Protein AF-Q0UPV8-F1 (afdb_monomer_lite)

Radius of gyration: 22.49 Å; chains: 1; bounding box: 50×29×91 Å

pLDDT: mean 76.9, std 15.33, range [33.81, 94.44]

Structure (mmCIF, N/CA/C/O backbone):
data_AF-Q0UPV8-F1
#
_entry.id   AF-Q0UPV8-F1
#
loop_
_atom_site.group_PDB
_atom_site.id
_atom_site.type_symbol
_atom_site.label_atom_id
_atom_site.label_alt_id
_atom_site.label_comp_id
_atom_site.label_asym_id
_atom_site.label_entity_id
_atom_site.label_seq_id
_atom_site.pdbx_PDB_ins_code
_atom_site.Cartn_x
_atom_site.Cartn_y
_atom_site.Cartn_z
_atom_site.occupancy
_atom_site.B_iso_or_equiv
_atom_site.auth_seq_id
_atom_site.auth_comp_id
_atom_site.auth_asym_id
_atom_site.auth_atom_id
_atom_site.pdbx_PDB_model_num
ATOM 1 N N . MET A 1 1 ? -3.518 5.515 71.440 1.00 53.38 1 MET A N 1
ATOM 2 C CA . MET A 1 1 ? -4.452 5.939 70.369 1.00 53.38 1 MET A CA 1
ATOM 3 C C . MET A 1 1 ? -3.690 6.387 69.106 1.00 53.38 1 MET A C 1
ATOM 5 O O . MET A 1 1 ? -3.986 7.432 68.556 1.00 53.38 1 MET A O 1
ATOM 9 N N . LEU A 1 2 ? -2.685 5.619 68.651 1.00 53.72 2 LEU A N 1
ATOM 10 C CA . LEU A 1 2 ? -1.803 5.977 67.514 1.00 53.72 2 LEU A CA 1
ATOM 11 C C . LEU A 1 2 ? -1.602 4.827 66.503 1.00 53.72 2 LEU A C 1
ATOM 13 O O . LEU A 1 2 ? -1.098 5.044 65.410 1.00 53.72 2 LEU A O 1
ATOM 17 N N . LEU A 1 3 ? -2.059 3.610 66.825 1.00 50.91 3 LEU A N 1
ATOM 18 C CA . LEU A 1 3 ? -1.943 2.430 65.955 1.00 50.91 3 LEU A CA 1
ATOM 19 C C . LEU A 1 3 ? -3.076 2.307 64.918 1.00 50.91 3 LEU A C 1
ATOM 21 O O . LEU A 1 3 ? -2.971 1.506 63.998 1.00 50.91 3 LEU A O 1
ATOM 25 N N . HIS A 1 4 ? -4.140 3.110 65.024 1.00 55.03 4 HIS A N 1
ATOM 26 C CA . HIS A 1 4 ? -5.267 3.069 64.079 1.00 55.03 4 HIS A CA 1
ATOM 27 C C . HIS A 1 4 ? -4.997 3.826 62.766 1.00 55.03 4 HIS A C 1
ATOM 29 O O . HIS A 1 4 ? -5.583 3.497 61.739 1.00 55.03 4 HIS A O 1
ATOM 35 N N . ASN A 1 5 ? -4.073 4.793 62.761 1.00 56.75 5 ASN A N 1
ATOM 36 C CA . ASN A 1 5 ? -3.844 5.655 61.595 1.00 56.75 5 ASN A CA 1
ATOM 37 C C . ASN A 1 5 ? -2.958 5.011 60.519 1.00 56.75 5 ASN A C 1
ATOM 39 O O . ASN A 1 5 ? -3.080 5.345 59.343 1.00 56.75 5 ASN A O 1
ATOM 43 N N . HIS A 1 6 ? -2.102 4.053 60.886 1.00 54.84 6 HIS A N 1
ATOM 44 C CA . HIS A 1 6 ? -1.252 3.373 59.907 1.00 54.84 6 HIS A CA 1
ATOM 45 C C . HIS A 1 6 ? -2.039 2.372 59.054 1.00 54.84 6 HIS A C 1
ATOM 47 O O . HIS A 1 6 ? -1.818 2.310 57.848 1.00 54.84 6 HIS A O 1
ATOM 53 N N . ALA A 1 7 ? -3.007 1.655 59.634 1.00 62.00 7 ALA A N 1
ATOM 54 C CA . ALA A 1 7 ? -3.818 0.678 58.904 1.00 62.00 7 ALA A CA 1
ATOM 55 C C . ALA A 1 7 ? -4.662 1.323 57.786 1.00 62.00 7 ALA A C 1
ATOM 57 O O . ALA A 1 7 ? -4.734 0.786 56.683 1.00 62.00 7 ALA A O 1
ATOM 58 N N . TYR A 1 8 ? -5.225 2.511 58.032 1.00 68.75 8 TYR A N 1
ATOM 59 C CA . TYR A 1 8 ? -6.008 3.249 57.032 1.00 68.75 8 TYR A CA 1
ATOM 60 C C . TYR A 1 8 ? -5.179 3.692 55.819 1.00 68.75 8 TYR A C 1
ATOM 62 O O . TYR A 1 8 ? -5.675 3.673 54.693 1.00 68.75 8 TYR A O 1
ATOM 70 N N . SER A 1 9 ? -3.910 4.047 56.033 1.00 73.44 9 SER A N 1
ATOM 71 C CA . SER A 1 9 ? -3.012 4.466 54.953 1.00 73.44 9 SER A CA 1
ATOM 72 C C . SER A 1 9 ? -2.721 3.319 53.978 1.00 73.44 9 SER A C 1
ATOM 74 O O . SER A 1 9 ? -2.857 3.482 52.766 1.00 73.44 9 SER A O 1
ATOM 76 N N . TYR A 1 10 ? -2.426 2.121 54.499 1.00 74.50 10 TYR A N 1
ATOM 77 C CA . TYR A 1 10 ? -2.155 0.945 53.664 1.00 74.50 10 TYR A CA 1
ATOM 78 C C . TYR A 1 10 ? -3.388 0.472 52.887 1.00 74.50 10 TYR A C 1
ATOM 80 O O . TYR A 1 10 ? -3.267 0.100 51.721 1.00 74.50 10 TYR A O 1
ATOM 88 N N . ILE A 1 11 ? -4.576 0.530 53.495 1.00 81.69 11 ILE A N 1
ATOM 89 C CA . ILE A 1 11 ? -5.831 0.152 52.828 1.00 81.69 11 ILE A CA 1
ATOM 90 C C . ILE A 1 11 ? -6.158 1.127 51.689 1.00 81.69 11 ILE A C 1
ATOM 92 O O . ILE A 1 11 ? -6.525 0.695 50.598 1.00 81.69 11 ILE A O 1
ATOM 96 N N . SER A 1 12 ? -5.970 2.432 51.911 1.00 82.88 12 SER A N 1
ATOM 97 C CA . SER A 1 12 ? -6.183 3.461 50.886 1.00 82.88 12 SER A CA 1
ATOM 98 C C . SER A 1 12 ? -5.252 3.270 49.682 1.00 82.88 12 SER A C 1
ATOM 100 O O . SER A 1 12 ? -5.691 3.312 48.534 1.00 82.88 12 SER A O 1
ATOM 102 N N . LEU A 1 13 ? -3.975 2.976 49.938 1.00 82.06 13 LEU A N 1
ATOM 103 C CA . LEU A 1 13 ? -2.975 2.776 48.889 1.00 82.06 13 LEU A CA 1
ATOM 104 C C . LEU A 1 13 ? -3.194 1.464 48.115 1.00 82.06 13 LEU A C 1
ATOM 106 O O . LEU A 1 13 ? -3.009 1.416 46.903 1.00 82.06 13 LEU A O 1
ATOM 110 N N . ALA A 1 14 ? -3.652 0.407 48.789 1.00 87.56 14 ALA A N 1
ATOM 111 C CA . ALA A 1 14 ? -4.037 -0.836 48.125 1.00 87.56 14 ALA A CA 1
ATOM 112 C C . ALA A 1 14 ? -5.269 -0.644 47.223 1.00 87.56 14 ALA A C 1
ATOM 114 O O . ALA A 1 14 ? -5.290 -1.133 46.094 1.00 87.56 14 ALA A O 1
ATOM 115 N N . LEU A 1 15 ? -6.273 0.111 47.684 1.00 89.31 15 LEU A N 1
ATOM 116 C CA . LEU A 1 15 ? -7.470 0.417 46.899 1.00 89.31 15 LEU A CA 1
ATOM 117 C C . LEU A 1 15 ? -7.151 1.243 45.652 1.00 89.31 15 LEU A C 1
ATOM 119 O O . LEU A 1 15 ? -7.673 0.935 44.583 1.00 89.31 15 LEU A O 1
ATOM 123 N N . THR A 1 16 ? -6.277 2.248 45.745 1.00 88.75 16 THR A N 1
ATOM 124 C CA . THR A 1 16 ? -5.891 3.043 44.568 1.00 88.75 16 THR A CA 1
ATOM 125 C C . THR A 1 16 ? -5.147 2.204 43.536 1.00 88.75 16 THR A C 1
ATOM 127 O O . THR A 1 16 ? -5.455 2.301 42.350 1.00 88.75 16 THR A O 1
ATOM 130 N N . VAL A 1 17 ? -4.241 1.319 43.961 1.00 89.81 17 VAL A N 1
ATOM 131 C CA . VAL A 1 17 ? -3.538 0.398 43.052 1.00 89.81 17 VAL A CA 1
ATOM 132 C C . VAL A 1 17 ? -4.509 -0.577 42.381 1.00 89.81 17 VAL A C 1
ATOM 134 O O . VAL A 1 17 ? -4.419 -0.781 41.172 1.00 89.81 17 VAL A O 1
ATOM 137 N N . ILE A 1 18 ? -5.473 -1.134 43.123 1.00 91.06 18 ILE A N 1
ATOM 138 C CA . ILE A 1 18 ? -6.499 -2.028 42.565 1.00 91.06 18 ILE A CA 1
ATOM 139 C C . ILE A 1 18 ? -7.381 -1.282 41.559 1.00 91.06 18 ILE A C 1
ATOM 141 O O . ILE A 1 18 ? -7.631 -1.799 40.476 1.00 91.06 18 ILE A O 1
ATOM 145 N N . ILE A 1 19 ? -7.815 -0.058 41.872 1.00 88.81 19 ILE A N 1
ATOM 146 C CA . ILE A 1 19 ? -8.623 0.762 40.960 1.00 88.81 19 ILE A CA 1
ATOM 147 C C . ILE A 1 19 ? -7.839 1.074 39.682 1.00 88.81 19 ILE A C 1
ATOM 149 O O . ILE A 1 19 ? -8.374 0.899 38.591 1.00 88.81 19 ILE A O 1
ATOM 153 N N . ILE A 1 20 ? -6.566 1.466 39.789 1.00 82.25 20 ILE A N 1
ATOM 154 C CA . ILE A 1 20 ? -5.703 1.710 38.623 1.00 82.25 20 ILE A CA 1
ATOM 155 C C . ILE A 1 20 ? -5.555 0.432 37.790 1.00 82.25 20 ILE A C 1
ATOM 157 O O . ILE A 1 20 ? -5.704 0.475 36.572 1.00 82.25 20 ILE A O 1
ATOM 161 N N . PHE A 1 21 ? -5.322 -0.717 38.426 1.00 81.44 21 PHE A N 1
ATOM 162 C CA . PHE A 1 21 ? -5.194 -1.999 37.733 1.00 81.44 21 PHE A CA 1
ATOM 163 C C . PHE A 1 21 ? -6.496 -2.418 37.034 1.00 81.44 21 PHE A C 1
ATOM 165 O O . PHE A 1 21 ? -6.458 -2.884 35.899 1.00 81.44 21 PHE A O 1
ATOM 172 N N . LEU A 1 22 ? -7.654 -2.192 37.661 1.00 76.75 22 LEU A N 1
ATOM 173 C CA . LEU A 1 22 ? -8.964 -2.447 37.058 1.00 76.75 22 LEU A CA 1
ATOM 174 C C . LEU A 1 22 ? -9.261 -1.495 35.891 1.00 76.75 22 LEU A C 1
ATOM 176 O O . LEU A 1 22 ? -9.798 -1.940 34.882 1.00 76.75 22 LEU A O 1
ATOM 180 N N . ILE A 1 23 ? -8.867 -0.221 35.981 1.00 73.88 23 ILE A N 1
ATOM 181 C CA . ILE A 1 23 ? -8.970 0.740 34.870 1.00 73.88 23 ILE A CA 1
ATOM 182 C C . ILE A 1 23 ? -8.073 0.307 33.702 1.00 73.88 23 ILE A C 1
ATOM 184 O O . ILE A 1 23 ? -8.509 0.343 32.551 1.00 73.88 23 ILE A O 1
ATOM 188 N N . LEU A 1 24 ? -6.848 -0.151 33.979 1.00 63.44 24 LEU A N 1
ATOM 189 C CA . LEU A 1 24 ? -5.914 -0.661 32.966 1.00 63.44 24 LEU A CA 1
ATOM 190 C C . LEU A 1 24 ? -6.397 -1.974 32.326 1.00 63.44 24 LEU A C 1
ATOM 192 O O . LEU A 1 24 ? -6.255 -2.168 31.122 1.00 63.44 24 LEU A O 1
ATOM 196 N N . LEU A 1 25 ? -7.019 -2.866 33.101 1.00 61.28 25 LEU A N 1
ATOM 197 C CA . LEU A 1 25 ? -7.659 -4.076 32.575 1.00 61.28 25 LEU A CA 1
ATOM 198 C C . LEU A 1 25 ? -8.889 -3.748 31.721 1.00 61.28 25 LEU A C 1
ATOM 200 O O . LEU A 1 25 ? -9.068 -4.345 30.662 1.00 61.28 25 LEU A O 1
ATOM 204 N N . ALA A 1 26 ? -9.708 -2.782 32.143 1.00 58.41 26 ALA A N 1
ATOM 205 C CA . ALA A 1 26 ? -10.882 -2.341 31.395 1.00 58.41 26 ALA A CA 1
ATOM 206 C C . ALA A 1 26 ? -10.517 -1.598 30.100 1.00 58.41 26 ALA A C 1
ATOM 208 O O . ALA A 1 26 ? -11.268 -1.654 29.137 1.00 58.41 26 ALA A O 1
ATOM 209 N N . SER A 1 27 ? -9.354 -0.945 30.038 1.00 53.44 27 SER A N 1
ATOM 210 C CA . SER A 1 27 ? -8.865 -0.275 28.821 1.00 53.44 27 SER A CA 1
ATOM 211 C C . SER A 1 27 ? -8.169 -1.215 27.826 1.00 53.44 27 SER A C 1
ATOM 213 O O . SER A 1 27 ? -7.921 -0.813 26.693 1.00 53.44 27 SER A O 1
ATOM 215 N N . ASN A 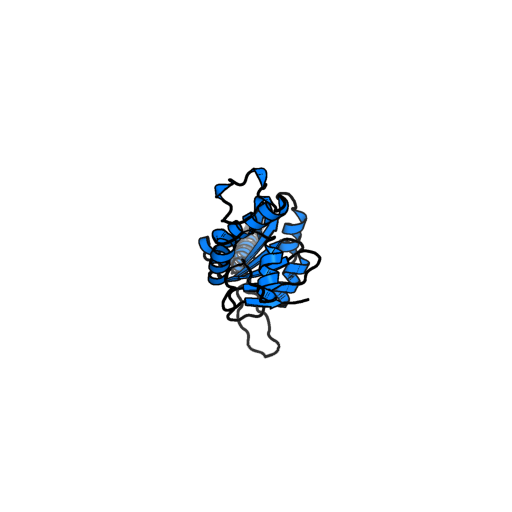1 28 ? -7.934 -2.482 28.193 1.00 45.97 28 ASN A N 1
ATOM 216 C CA . ASN A 1 28 ? -7.493 -3.537 27.271 1.00 45.97 28 ASN A CA 1
ATOM 217 C C . ASN A 1 28 ? -8.644 -4.202 26.496 1.00 45.97 28 ASN A C 1
ATOM 219 O O . ASN A 1 28 ? -8.412 -5.128 25.716 1.00 45.97 28 ASN A O 1
ATOM 223 N N . THR A 1 29 ? -9.890 -3.752 26.665 1.00 44.19 29 THR A N 1
ATOM 224 C CA . THR A 1 29 ? -10.950 -4.128 25.729 1.00 44.19 29 THR A CA 1
ATOM 225 C C . THR A 1 29 ? -10.681 -3.429 24.403 1.00 44.19 29 THR A C 1
ATOM 227 O O . THR A 1 29 ? -10.650 -2.200 24.366 1.00 44.19 29 THR A O 1
ATOM 230 N N . HIS A 1 30 ? -10.480 -4.209 23.337 1.00 42.84 30 HIS A N 1
ATOM 231 C CA . HIS A 1 30 ? -10.421 -3.742 21.952 1.00 42.84 30 HIS A CA 1
ATOM 232 C C . HIS A 1 30 ? -11.324 -2.524 21.744 1.00 42.84 30 HIS A C 1
ATOM 234 O O . HIS A 1 30 ? -12.540 -2.618 21.909 1.00 42.84 30 HIS A O 1
ATOM 240 N N . THR A 1 31 ? -10.725 -1.385 21.406 1.00 38.69 31 THR A N 1
ATOM 241 C CA . THR A 1 31 ? -11.429 -0.148 21.089 1.00 38.69 31 THR A CA 1
ATOM 242 C C . THR A 1 31 ? -12.352 -0.415 19.902 1.00 38.69 31 THR A C 1
ATOM 244 O O . THR A 1 31 ? -11.936 -0.433 18.747 1.00 38.69 31 THR A O 1
ATOM 247 N N . THR A 1 32 ? -13.624 -0.683 20.176 1.00 40.16 32 THR A N 1
ATOM 248 C CA . THR A 1 32 ? -14.684 -0.698 19.173 1.00 40.16 32 THR A CA 1
ATOM 249 C C . THR A 1 32 ? -15.206 0.724 19.063 1.00 40.16 32 THR A C 1
ATOM 251 O O . THR A 1 32 ? -15.936 1.189 19.938 1.00 40.16 32 THR A O 1
ATOM 254 N N . ALA A 1 33 ? -14.800 1.447 18.022 1.00 39.22 33 ALA A N 1
ATOM 255 C CA . ALA A 1 33 ? -15.395 2.739 17.719 1.00 39.22 33 ALA A CA 1
ATOM 256 C C . ALA A 1 33 ? -16.753 2.506 17.046 1.00 39.22 33 ALA A C 1
ATOM 258 O O . ALA A 1 33 ? -16.839 1.951 15.952 1.00 39.22 33 ALA A O 1
ATOM 259 N N . SER A 1 34 ? -17.825 2.929 17.707 1.00 33.81 34 SER A N 1
ATOM 260 C CA . SER A 1 34 ? -19.170 2.929 17.136 1.00 33.81 34 SER A CA 1
ATOM 261 C C . SER A 1 34 ? -19.301 4.113 16.174 1.00 33.81 34 SER A C 1
ATOM 263 O O . SER A 1 34 ? -19.443 5.253 16.614 1.00 33.81 34 SER A O 1
ATOM 265 N N . PHE A 1 35 ? -19.246 3.869 14.864 1.00 40.22 35 PHE A N 1
ATOM 266 C CA . PHE A 1 35 ? -19.537 4.899 13.863 1.00 40.22 35 PHE A CA 1
ATOM 267 C C . PHE A 1 35 ? -21.057 4.988 13.656 1.00 40.22 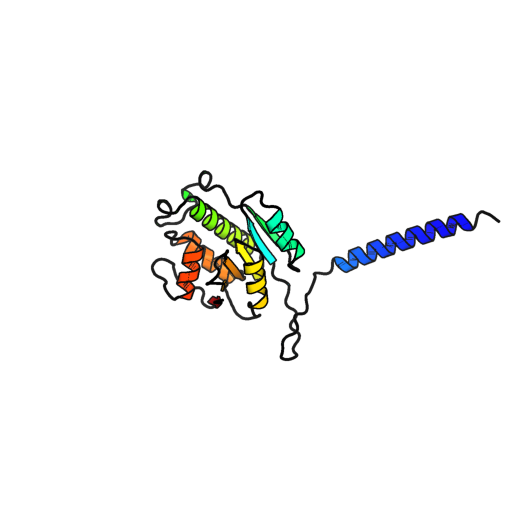35 PHE A C 1
ATOM 269 O O . PHE A 1 35 ? -21.698 4.017 13.256 1.00 40.22 35 PHE A O 1
ATOM 276 N N . PHE A 1 36 ? -21.655 6.146 13.947 1.00 33.91 36 PHE A N 1
ATOM 277 C CA . PHE A 1 36 ? -23.086 6.371 13.731 1.00 33.91 36 PHE A CA 1
ATOM 278 C C . PHE A 1 36 ? -23.361 6.743 12.271 1.00 33.91 36 PHE A C 1
ATOM 280 O O . PHE A 1 36 ? -22.900 7.768 11.771 1.00 33.91 36 PHE A O 1
ATOM 287 N N . HIS A 1 37 ? -24.143 5.905 11.589 1.00 41.16 37 HIS A N 1
ATOM 288 C CA . HIS A 1 37 ? -24.620 6.162 10.235 1.00 41.16 37 HIS A CA 1
ATOM 289 C C . HIS A 1 37 ? -25.824 7.120 10.243 1.00 41.16 37 HIS A C 1
ATOM 291 O O . HIS A 1 37 ? -26.657 7.083 11.151 1.00 41.16 37 HIS A O 1
ATOM 297 N N . ARG A 1 38 ? -25.984 7.917 9.176 1.00 39.97 38 ARG A N 1
ATOM 298 C CA . ARG A 1 38 ? -27.083 8.891 8.980 1.00 39.97 38 ARG A CA 1
ATOM 299 C C . ARG A 1 38 ? -28.485 8.240 8.835 1.00 39.97 38 ARG A C 1
ATOM 301 O O . ARG A 1 38 ? -29.464 8.952 8.654 1.00 39.97 38 ARG A O 1
ATOM 308 N N . HIS A 1 39 ? -28.595 6.911 8.970 1.00 42.66 39 HIS A N 1
ATOM 309 C CA . HIS A 1 39 ? -29.849 6.137 8.908 1.00 42.66 39 HIS A CA 1
ATOM 310 C C . HIS A 1 39 ? -30.121 5.212 10.116 1.00 42.66 39 HIS A C 1
ATOM 312 O O . HIS A 1 39 ? -30.982 4.341 10.041 1.00 42.66 39 HIS A O 1
ATOM 318 N N . GLY A 1 40 ? -29.452 5.404 11.259 1.00 38.06 40 GLY A N 1
ATOM 319 C CA . GLY A 1 40 ? -29.929 4.837 12.533 1.00 38.06 40 GLY A CA 1
ATOM 320 C C . GLY A 1 40 ? -29.726 3.330 12.755 1.00 38.06 40 GLY A C 1
ATOM 321 O O . GLY A 1 40 ? -30.270 2.798 13.718 1.00 38.06 40 GLY A O 1
ATOM 322 N N . GLN A 1 41 ? -28.925 2.637 11.939 1.00 36.81 41 GLN A N 1
ATOM 323 C CA . GLN A 1 41 ? -28.437 1.296 12.282 1.00 36.81 41 GLN A CA 1
ATOM 324 C C . GLN A 1 41 ? -26.971 1.356 12.717 1.00 36.81 41 GLN A C 1
ATOM 326 O O . GLN A 1 41 ? -26.097 1.764 11.953 1.00 36.81 41 GLN A O 1
ATOM 331 N N . ALA A 1 42 ? -26.716 0.973 13.968 1.00 39.62 42 ALA A N 1
ATOM 332 C CA . ALA A 1 42 ? -25.375 0.828 14.515 1.00 39.62 42 ALA A CA 1
ATOM 333 C C . ALA A 1 42 ? -24.763 -0.481 13.994 1.00 39.62 42 ALA A C 1
ATOM 335 O O . ALA A 1 42 ? -25.151 -1.563 14.426 1.00 39.62 42 ALA A O 1
ATOM 336 N N . GLN A 1 43 ? -23.813 -0.389 13.064 1.00 46.06 43 GLN A N 1
ATOM 337 C CA . GLN A 1 43 ? -22.924 -1.503 12.742 1.00 46.06 43 GLN A CA 1
ATOM 338 C C . GLN A 1 43 ? -21.619 -1.319 13.518 1.00 46.06 43 GLN A C 1
ATOM 340 O O . GLN A 1 43 ? -20.976 -0.273 13.438 1.00 46.06 43 GLN A O 1
ATOM 345 N N . THR A 1 44 ? -21.230 -2.327 14.296 1.00 47.41 44 THR A N 1
ATOM 346 C CA . THR A 1 44 ? -19.933 -2.359 14.978 1.00 47.41 44 THR A CA 1
ATOM 347 C C . THR A 1 44 ? -18.841 -2.595 13.941 1.00 47.41 44 THR A C 1
ATOM 349 O O . THR A 1 44 ? -18.618 -3.730 13.519 1.00 47.41 44 THR A O 1
ATOM 352 N N . PHE A 1 45 ? -18.174 -1.530 13.504 1.00 55.91 45 PHE A N 1
ATOM 353 C CA . PHE A 1 45 ? -17.005 -1.635 12.640 1.00 55.91 45 PHE A CA 1
ATOM 354 C C . PHE A 1 45 ? -15.769 -1.829 13.522 1.00 55.91 45 PHE A C 1
ATOM 356 O O . PHE A 1 45 ? -15.450 -0.977 14.352 1.00 55.91 45 PHE A O 1
ATOM 363 N N . GLN A 1 46 ? -15.085 -2.968 13.386 1.00 60.81 46 GLN A N 1
ATOM 364 C CA . GLN A 1 46 ? -13.756 -3.102 13.979 1.00 60.81 46 GLN A CA 1
ATOM 365 C C . GLN A 1 46 ? -12.833 -2.098 13.295 1.00 60.81 46 GLN A C 1
ATOM 367 O O . GLN A 1 46 ? -12.785 -2.033 12.066 1.00 60.81 46 GLN A O 1
ATOM 372 N N . LEU A 1 47 ? -12.128 -1.302 14.098 1.00 61.56 47 LEU A N 1
ATOM 373 C CA . LEU A 1 47 ? -11.221 -0.289 13.580 1.00 61.56 47 LEU A CA 1
ATOM 374 C C . LEU A 1 47 ? -10.171 -0.957 12.678 1.00 61.56 47 LEU A C 1
ATOM 376 O O . LEU A 1 47 ? -9.583 -1.972 13.067 1.00 61.56 47 LEU A O 1
ATOM 380 N N . PRO A 1 48 ? -9.955 -0.428 11.464 1.00 69.50 48 PRO A N 1
ATOM 381 C CA . PRO A 1 48 ? -9.051 -1.044 10.514 1.00 69.50 48 PRO A CA 1
ATOM 382 C C . PRO A 1 48 ? -7.626 -0.961 11.060 1.00 69.50 48 PRO A C 1
ATOM 384 O O . PRO A 1 48 ? -7.234 0.043 11.653 1.00 69.50 48 PRO A O 1
ATOM 387 N N . THR A 1 49 ? -6.829 -2.009 10.851 1.00 80.38 49 THR A N 1
ATOM 388 C CA . THR A 1 49 ? -5.387 -1.905 11.110 1.00 80.38 49 THR A CA 1
ATOM 389 C C . THR A 1 49 ? -4.787 -0.922 10.109 1.00 80.38 49 THR A C 1
ATOM 391 O O . THR A 1 49 ? -5.128 -0.969 8.929 1.00 80.38 49 THR A O 1
ATOM 394 N N . ILE A 1 50 ? -3.905 -0.031 10.553 1.00 79.62 50 ILE A N 1
ATOM 395 C CA . ILE A 1 50 ? -3.231 0.928 9.676 1.00 79.62 50 ILE A CA 1
ATOM 396 C C . ILE A 1 50 ? -1.783 0.507 9.505 1.00 79.62 50 ILE A C 1
ATOM 398 O O . ILE A 1 50 ? -1.069 0.256 10.472 1.00 79.62 50 ILE A O 1
ATOM 402 N N . LEU A 1 51 ? -1.341 0.464 8.260 1.00 80.06 51 LEU A N 1
ATOM 403 C CA . LEU A 1 51 ? 0.016 0.151 7.875 1.00 80.06 51 LEU A CA 1
ATOM 404 C C . LEU A 1 51 ? 0.635 1.366 7.190 1.00 80.06 51 LEU A C 1
ATOM 406 O O . LEU A 1 51 ? 0.288 1.719 6.061 1.00 80.06 51 LEU A O 1
ATOM 410 N N . ALA A 1 52 ? 1.546 2.014 7.901 1.00 81.25 52 ALA A N 1
ATOM 411 C CA . ALA A 1 52 ? 2.247 3.196 7.437 1.00 81.25 52 ALA A CA 1
ATOM 412 C C . ALA A 1 52 ? 3.562 2.789 6.773 1.00 81.25 52 ALA A C 1
ATOM 414 O O . ALA A 1 52 ? 4.448 2.239 7.431 1.00 81.25 52 ALA A O 1
ATOM 415 N N . LEU A 1 53 ? 3.706 3.069 5.480 1.00 82.38 53 LEU A N 1
ATOM 416 C CA . LEU A 1 53 ? 4.960 2.856 4.763 1.00 82.38 53 LEU A CA 1
ATOM 417 C C . LEU A 1 53 ? 5.813 4.105 4.907 1.00 82.38 53 LEU A C 1
ATOM 419 O O . LEU A 1 53 ? 5.465 5.168 4.391 1.00 82.38 53 LEU A O 1
ATOM 423 N N . THR A 1 54 ? 6.917 3.992 5.639 1.00 72.00 54 THR A N 1
ATOM 424 C CA . THR A 1 54 ? 7.724 5.161 6.000 1.00 72.00 54 THR A CA 1
ATOM 425 C C . THR A 1 54 ? 9.176 4.947 5.597 1.00 72.00 54 THR A C 1
ATOM 427 O O . THR A 1 54 ? 9.712 3.854 5.813 1.00 72.00 54 THR A O 1
ATOM 430 N N . PRO A 1 55 ? 9.857 5.950 5.013 1.00 64.50 55 PRO A N 1
ATOM 431 C CA . PRO A 1 55 ? 11.308 5.917 4.978 1.00 64.50 55 PRO A CA 1
ATOM 432 C C . PRO A 1 55 ? 11.777 5.823 6.429 1.00 64.50 55 PRO A C 1
ATOM 434 O O . PRO A 1 55 ? 11.394 6.646 7.265 1.00 64.50 55 PRO A O 1
ATOM 437 N N . THR A 1 56 ? 12.538 4.773 6.744 1.00 53.31 56 THR A N 1
ATOM 438 C CA . THR A 1 56 ? 13.111 4.570 8.078 1.00 53.31 56 THR A CA 1
ATOM 439 C C . THR A 1 56 ? 13.731 5.880 8.541 1.00 53.31 56 THR A C 1
ATOM 441 O O . THR A 1 56 ? 14.606 6.395 7.845 1.00 53.31 56 THR A O 1
ATOM 444 N N . ASN A 1 57 ? 13.260 6.397 9.683 1.00 48.22 57 ASN A N 1
ATOM 445 C CA . ASN A 1 57 ? 13.670 7.648 10.345 1.00 48.22 57 ASN A CA 1
ATOM 446 C C . ASN A 1 57 ? 12.778 8.889 10.150 1.00 48.22 57 ASN A C 1
ATOM 448 O O . ASN A 1 57 ? 13.264 10.002 10.340 1.00 48.22 57 ASN A O 1
ATOM 452 N N . SER A 1 58 ? 11.469 8.753 9.905 1.00 56.53 58 SER A N 1
ATOM 453 C CA . SER A 1 58 ? 10.531 9.873 10.130 1.00 56.53 58 SER A CA 1
ATOM 454 C C . SER A 1 58 ? 9.570 9.613 11.308 1.00 56.53 58 SER A C 1
ATOM 456 O O . SER A 1 58 ? 8.400 9.291 11.091 1.00 56.53 58 SER A O 1
ATOM 458 N N . PRO A 1 59 ? 10.034 9.747 12.575 1.00 60.12 59 PRO A N 1
ATOM 459 C CA . PRO A 1 59 ? 9.200 9.564 13.769 1.00 60.12 59 PRO A CA 1
ATOM 460 C C . PRO A 1 59 ? 7.954 10.451 13.762 1.00 60.12 59 PRO A C 1
ATOM 462 O O . PRO A 1 59 ? 6.908 10.046 14.258 1.00 60.12 59 PRO A O 1
ATOM 465 N N . SER A 1 60 ? 8.054 11.639 13.159 1.00 67.00 60 SER A N 1
ATOM 466 C CA . SER A 1 60 ? 6.983 12.632 13.107 1.00 67.00 60 SER A CA 1
ATOM 467 C C . SER A 1 60 ? 5.739 12.113 12.392 1.00 67.00 60 SER A C 1
ATOM 469 O O . SER A 1 60 ? 4.634 12.343 12.864 1.00 67.00 60 SER A O 1
ATOM 471 N N . TYR A 1 61 ? 5.894 11.375 11.288 1.00 69.25 61 TYR A N 1
ATOM 472 C CA . TYR A 1 61 ? 4.751 10.860 10.532 1.00 69.25 61 TYR A CA 1
ATOM 473 C C . TYR A 1 61 ? 4.009 9.749 11.289 1.00 69.25 61 TYR A C 1
ATOM 475 O O . TYR A 1 61 ? 2.786 9.777 11.393 1.00 69.25 61 TYR A O 1
ATOM 483 N N . ILE A 1 62 ? 4.748 8.814 11.892 1.00 69.50 62 ILE A N 1
ATOM 484 C CA . ILE A 1 62 ? 4.166 7.728 12.695 1.00 69.50 62 ILE A CA 1
ATOM 485 C C . ILE A 1 62 ? 3.513 8.290 13.962 1.00 69.50 62 ILE A C 1
ATOM 487 O O . ILE A 1 62 ? 2.403 7.891 14.304 1.00 69.50 62 ILE A O 1
ATOM 491 N N . ALA A 1 63 ? 4.169 9.239 14.635 1.00 67.25 63 ALA A N 1
ATOM 492 C CA . ALA A 1 63 ? 3.615 9.910 15.807 1.00 67.25 63 ALA A CA 1
ATOM 493 C C . ALA A 1 63 ? 2.324 10.668 15.466 1.00 67.25 63 ALA A C 1
ATOM 495 O O . ALA A 1 63 ? 1.365 10.600 16.229 1.00 67.25 63 ALA A O 1
ATOM 496 N N . LEU A 1 64 ? 2.265 11.331 14.305 1.00 68.50 64 LEU A N 1
ATOM 497 C CA . LEU A 1 64 ? 1.045 11.977 13.819 1.00 68.50 64 LEU A CA 1
ATOM 498 C C . LEU A 1 64 ? -0.068 10.959 13.536 1.00 68.50 64 LEU A C 1
ATOM 500 O O . LEU A 1 64 ? -1.208 11.213 13.907 1.00 68.50 64 LEU A O 1
ATOM 504 N N . LEU A 1 65 ? 0.233 9.806 12.932 1.00 69.88 65 LEU A N 1
ATOM 505 C CA . LEU A 1 65 ? -0.774 8.757 12.720 1.00 69.88 65 LEU A CA 1
ATOM 506 C C . LEU A 1 65 ? -1.310 8.209 14.047 1.00 69.88 65 LEU A C 1
ATOM 508 O O . LEU A 1 65 ? -2.520 8.106 14.216 1.00 69.88 65 LEU A O 1
ATOM 512 N N . LEU A 1 66 ? -0.422 7.901 14.996 1.00 69.94 66 LEU A N 1
ATOM 513 C CA . LEU A 1 66 ? -0.795 7.396 16.322 1.00 69.94 66 LEU A CA 1
ATOM 514 C C . LEU A 1 66 ? -1.592 8.418 17.142 1.00 69.94 66 LEU A C 1
ATOM 516 O O . LEU A 1 66 ? -2.457 8.029 17.919 1.00 69.94 66 LEU A O 1
ATOM 520 N N . ALA A 1 67 ? -1.298 9.711 16.986 1.00 72.06 67 ALA A N 1
ATOM 521 C CA . ALA A 1 67 ? -1.993 10.772 17.706 1.00 72.06 67 ALA A CA 1
ATOM 522 C C . ALA A 1 67 ? -3.395 11.062 17.150 1.00 72.06 67 ALA A C 1
ATOM 524 O O . ALA A 1 67 ? -4.271 11.458 17.915 1.00 72.06 67 ALA A O 1
ATOM 525 N N . ASN A 1 68 ? -3.608 10.895 15.839 1.00 69.62 68 ASN A N 1
ATOM 526 C CA . ASN A 1 68 ? -4.841 11.336 15.176 1.00 69.62 68 ASN A CA 1
ATOM 527 C C . ASN A 1 68 ? -5.791 10.193 14.797 1.00 69.62 68 ASN A C 1
ATOM 529 O O . ASN A 1 68 ? -6.968 10.447 14.551 1.00 69.62 68 ASN A O 1
ATOM 533 N N . LEU A 1 69 ? -5.325 8.939 14.759 1.00 70.06 69 LEU A N 1
ATOM 534 C CA . LEU A 1 69 ? -6.140 7.814 14.300 1.00 70.06 69 LEU A CA 1
ATOM 535 C C . LEU A 1 69 ? -6.424 6.832 15.443 1.00 70.06 69 LEU A C 1
ATOM 537 O O . LEU A 1 69 ? -5.489 6.353 16.083 1.00 70.06 69 LEU A O 1
ATOM 541 N N . PRO A 1 70 ? -7.696 6.458 15.682 1.00 65.94 70 PRO A N 1
ATOM 542 C CA . PRO A 1 70 ? -8.068 5.509 16.729 1.00 65.94 70 PRO A CA 1
ATOM 543 C C . PRO A 1 70 ? -7.797 4.060 16.288 1.00 65.94 70 PRO A C 1
ATOM 545 O O . PRO A 1 70 ? -8.656 3.198 16.406 1.00 65.94 70 PRO A O 1
ATOM 548 N N . ALA A 1 71 ? -6.632 3.773 15.712 1.00 69.25 71 ALA A N 1
ATOM 549 C CA . ALA A 1 71 ? -6.339 2.495 15.078 1.00 69.25 71 ALA A CA 1
ATOM 550 C C . ALA A 1 71 ? -4.966 1.951 15.474 1.00 69.25 71 ALA A C 1
ATOM 552 O O . ALA A 1 71 ? -4.057 2.692 15.844 1.00 69.25 71 ALA A O 1
ATOM 553 N N . HIS A 1 72 ? -4.798 0.635 15.351 1.00 76.38 72 HIS A N 1
ATOM 554 C CA . HIS A 1 72 ? -3.490 0.006 15.496 1.00 76.38 72 HIS A CA 1
ATOM 555 C C . HIS A 1 72 ? -2.613 0.381 14.299 1.00 76.38 72 HIS A C 1
ATOM 557 O O . HIS A 1 72 ? -2.848 -0.097 13.189 1.00 76.38 72 HIS A O 1
ATOM 563 N N . VAL A 1 73 ? -1.621 1.244 14.526 1.00 77.31 73 VAL A N 1
ATOM 564 C CA . VAL A 1 73 ? -0.665 1.671 13.499 1.00 77.31 73 VAL A CA 1
ATOM 565 C C . VAL A 1 73 ? 0.589 0.805 13.570 1.00 77.31 73 VAL A C 1
ATOM 567 O O . VAL A 1 73 ? 1.283 0.772 14.586 1.00 77.31 73 VAL A O 1
ATOM 570 N N . TYR A 1 74 ? 0.912 0.148 12.463 1.00 82.25 74 TYR A N 1
ATOM 571 C CA . TYR A 1 74 ? 2.180 -0.535 12.247 1.00 82.25 74 TYR A CA 1
ATOM 572 C C . TYR A 1 74 ? 2.992 0.240 11.218 1.00 82.25 74 TYR A C 1
ATOM 574 O O . TYR A 1 74 ? 2.513 0.528 10.123 1.00 82.25 74 TYR A O 1
ATOM 582 N N . ALA A 1 75 ? 4.232 0.571 11.556 1.00 80.88 75 ALA A N 1
ATOM 583 C CA . ALA A 1 75 ? 5.152 1.184 10.612 1.00 80.88 75 ALA A CA 1
ATOM 584 C C . ALA A 1 75 ? 5.977 0.103 9.914 1.00 80.88 75 ALA A C 1
ATOM 586 O O . ALA A 1 75 ? 6.650 -0.687 10.580 1.00 80.88 75 ALA A O 1
ATOM 587 N N . LEU A 1 76 ? 5.950 0.090 8.582 1.00 83.88 76 LEU A N 1
ATOM 588 C CA . LEU A 1 76 ? 6.874 -0.705 7.783 1.00 83.88 76 LEU A CA 1
ATOM 589 C C . LEU A 1 76 ? 7.950 0.193 7.167 1.00 83.88 76 LEU A C 1
ATOM 591 O O . LEU A 1 76 ? 7.635 1.263 6.631 1.00 83.88 76 LEU A O 1
ATOM 595 N N . PRO A 1 77 ? 9.220 -0.232 7.234 1.00 82.75 77 PRO A N 1
ATOM 596 C CA . PRO A 1 77 ? 10.318 0.504 6.636 1.00 82.75 77 PRO A CA 1
ATOM 597 C C . PRO A 1 77 ? 10.261 0.433 5.105 1.00 82.75 77 PRO A C 1
ATOM 599 O O . PRO A 1 77 ? 10.007 -0.630 4.541 1.00 82.75 77 PRO A O 1
ATOM 602 N N . LEU A 1 78 ? 10.573 1.537 4.422 1.00 83.50 78 LEU A N 1
ATOM 603 C CA . LEU A 1 78 ? 10.917 1.489 3.000 1.00 83.50 78 LEU A CA 1
ATOM 604 C C . LEU A 1 78 ? 12.314 0.861 2.849 1.00 83.50 78 LEU A C 1
ATOM 606 O O . LEU A 1 78 ? 13.287 1.435 3.348 1.00 83.50 78 LEU A O 1
ATOM 610 N N . PRO A 1 79 ? 12.451 -0.290 2.170 1.00 88.00 79 PRO A N 1
ATOM 611 C CA . PRO A 1 79 ? 13.752 -0.909 1.964 1.00 88.00 79 PRO A CA 1
ATOM 612 C C . PRO A 1 79 ? 14.597 -0.063 1.011 1.00 88.00 79 PRO A C 1
ATOM 614 O O . PRO A 1 79 ? 14.077 0.546 0.076 1.00 88.00 79 PRO A O 1
ATOM 617 N N . ASN A 1 80 ? 15.916 -0.051 1.198 1.00 86.19 80 ASN A N 1
ATOM 618 C CA . ASN A 1 80 ? 16.820 0.572 0.233 1.00 86.19 80 ASN A CA 1
ATOM 619 C C . ASN A 1 80 ? 16.833 -0.248 -1.067 1.00 86.19 80 ASN A C 1
ATOM 621 O O . ASN A 1 80 ? 17.186 -1.426 -1.049 1.00 86.19 80 ASN A O 1
ATOM 625 N N . ALA A 1 81 ? 16.495 0.375 -2.198 1.00 85.81 81 ALA A N 1
ATOM 626 C CA . ALA A 1 81 ? 16.429 -0.302 -3.489 1.00 85.81 81 ALA A CA 1
ATOM 627 C C . ALA A 1 81 ? 17.754 -0.915 -3.956 1.00 85.81 81 ALA A C 1
ATOM 629 O O . ALA A 1 81 ? 17.714 -1.854 -4.746 1.00 85.81 81 ALA A O 1
ATOM 630 N N . SER A 1 82 ? 18.910 -0.428 -3.489 1.00 86.50 82 SER A N 1
ATOM 631 C CA . SER A 1 82 ? 20.205 -1.049 -3.803 1.00 86.50 82 SER A CA 1
ATOM 632 C C . SER A 1 82 ? 20.449 -2.359 -3.047 1.00 86.50 82 SER A C 1
ATOM 634 O O . SER A 1 82 ? 21.372 -3.087 -3.390 1.00 86.50 82 SER A O 1
ATOM 636 N N . LEU A 1 83 ? 19.656 -2.640 -2.007 1.00 89.56 83 LEU A N 1
ATOM 637 C CA . LEU A 1 83 ? 19.744 -3.854 -1.189 1.00 89.56 83 LEU A CA 1
ATOM 638 C C . LEU A 1 83 ? 18.690 -4.904 -1.567 1.00 89.56 83 LEU A C 1
ATOM 640 O O . LEU A 1 83 ? 18.708 -6.007 -1.027 1.00 89.56 83 LEU A O 1
ATOM 644 N N . ILE A 1 84 ? 17.759 -4.574 -2.466 1.00 89.75 84 ILE A N 1
ATOM 645 C CA . ILE A 1 84 ? 16.752 -5.519 -2.952 1.00 89.75 84 ILE A CA 1
ATOM 646 C C . ILE A 1 84 ? 17.424 -6.442 -3.975 1.00 89.75 84 ILE A C 1
ATOM 648 O O . ILE A 1 84 ? 17.932 -5.962 -4.988 1.00 89.75 84 ILE A O 1
ATOM 652 N N . ASP A 1 85 ? 17.420 -7.754 -3.712 1.00 92.06 85 ASP A N 1
ATOM 653 C CA . ASP A 1 85 ? 17.899 -8.768 -4.663 1.00 92.06 85 ASP A CA 1
ATOM 654 C C . ASP A 1 85 ? 17.133 -8.626 -5.985 1.00 92.06 85 ASP A C 1
ATOM 656 O O . ASP A 1 85 ? 15.908 -8.525 -5.994 1.00 92.06 85 ASP A O 1
ATOM 660 N N . GLU A 1 86 ? 17.848 -8.637 -7.106 1.00 90.31 86 GLU A N 1
ATOM 661 C CA . GLU A 1 86 ? 17.254 -8.498 -8.436 1.00 90.31 86 GLU A CA 1
ATOM 662 C C . GLU A 1 86 ? 16.178 -9.564 -8.714 1.00 90.31 86 GLU A C 1
ATOM 664 O O . G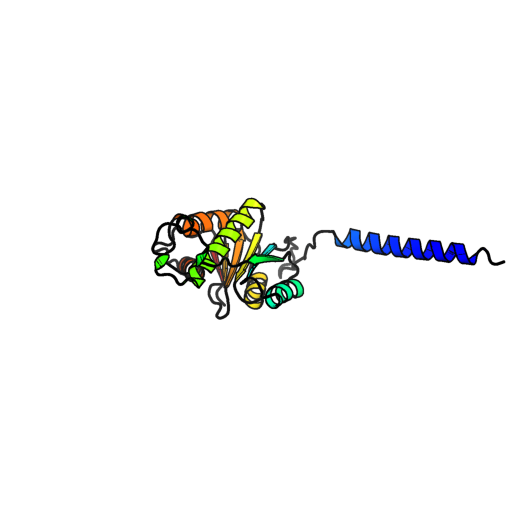LU A 1 86 ? 15.200 -9.292 -9.405 1.00 90.31 86 GLU A O 1
ATOM 669 N N . ARG A 1 87 ? 16.309 -10.760 -8.122 1.00 90.00 87 ARG A N 1
ATOM 670 C CA . ARG A 1 87 ? 15.325 -11.854 -8.213 1.00 90.00 87 ARG A CA 1
ATOM 671 C C . ARG A 1 87 ? 14.032 -11.578 -7.447 1.00 90.00 87 ARG A C 1
ATOM 673 O O . ARG A 1 87 ? 13.071 -12.326 -7.600 1.00 90.00 87 ARG A O 1
ATOM 680 N N . ALA A 1 88 ? 14.013 -10.560 -6.589 1.00 90.50 88 ALA A N 1
ATOM 681 C CA . ALA A 1 88 ? 12.822 -10.161 -5.854 1.00 90.50 88 ALA A CA 1
ATOM 682 C C . ALA A 1 88 ? 11.864 -9.312 -6.700 1.00 90.50 88 ALA A C 1
ATOM 684 O O . ALA A 1 88 ? 10.725 -9.135 -6.274 1.00 90.50 88 ALA A O 1
ATOM 685 N N . TYR A 1 89 ? 12.298 -8.786 -7.853 1.00 90.50 89 TYR A N 1
ATOM 686 C CA . TYR A 1 89 ? 11.418 -8.088 -8.788 1.00 90.50 89 TYR A CA 1
ATOM 687 C C . TYR A 1 89 ? 10.709 -9.087 -9.719 1.00 90.50 89 TYR A C 1
ATOM 689 O O . TYR A 1 89 ? 11.322 -10.069 -10.146 1.00 90.50 89 TYR A O 1
ATOM 697 N N . PRO A 1 90 ? 9.425 -8.859 -10.046 1.00 88.19 90 PRO A N 1
ATOM 698 C CA . PRO A 1 90 ? 8.710 -9.659 -11.029 1.00 88.19 90 PRO A CA 1
ATOM 699 C C . PRO A 1 90 ? 9.228 -9.385 -12.441 1.00 88.19 90 PRO A C 1
ATOM 701 O O . PRO A 1 90 ? 10.099 -8.545 -12.665 1.00 88.19 90 PRO A O 1
ATOM 704 N N . GLN A 1 91 ? 8.654 -10.093 -13.413 1.00 83.19 91 GLN A N 1
ATOM 705 C CA . GLN A 1 91 ? 8.888 -9.793 -14.822 1.00 83.19 91 GLN A CA 1
ATOM 706 C C . GLN A 1 91 ? 8.461 -8.349 -15.145 1.00 83.19 91 GLN A C 1
ATOM 708 O O . GLN A 1 91 ? 7.592 -7.785 -14.477 1.00 83.19 91 GLN A O 1
ATOM 713 N N . GLY A 1 92 ? 9.094 -7.752 -16.153 1.00 80.56 92 GLY A N 1
ATOM 714 C CA . GLY A 1 92 ? 8.857 -6.368 -16.558 1.00 80.56 92 GLY A CA 1
ATOM 715 C C . GLY A 1 92 ? 10.149 -5.571 -16.708 1.00 80.56 92 GLY A C 1
ATOM 716 O O . GLY A 1 92 ? 11.243 -6.120 -16.852 1.00 80.56 92 GLY A O 1
ATOM 717 N N . ASN A 1 93 ? 10.005 -4.254 -16.688 1.00 85.75 93 ASN A N 1
ATOM 718 C CA . ASN A 1 93 ? 11.035 -3.268 -16.959 1.00 85.75 93 ASN A CA 1
ATOM 719 C C . ASN A 1 93 ? 11.307 -2.380 -15.738 1.00 85.75 93 ASN A C 1
ATOM 721 O O . ASN A 1 93 ? 11.483 -1.160 -15.820 1.00 85.75 93 ASN A O 1
ATOM 725 N N . HIS A 1 94 ? 11.388 -3.019 -14.573 1.00 88.25 94 HIS A N 1
ATOM 726 C CA . HIS A 1 94 ? 11.664 -2.378 -13.287 1.00 88.25 94 HIS A CA 1
ATOM 727 C C . HIS A 1 94 ? 13.003 -1.632 -13.265 1.00 88.25 94 HIS A C 1
ATOM 729 O O . HIS A 1 94 ? 13.207 -0.718 -12.462 1.00 88.25 94 HIS A O 1
ATOM 735 N N . ARG A 1 95 ? 13.927 -1.979 -14.167 1.00 89.44 95 ARG A N 1
ATOM 736 C CA . ARG A 1 95 ? 15.232 -1.320 -14.314 1.00 89.44 95 ARG A CA 1
ATOM 737 C C . ARG A 1 95 ? 15.128 0.124 -14.797 1.00 89.44 95 ARG A C 1
ATOM 739 O O . ARG A 1 95 ? 16.001 0.920 -14.459 1.00 89.44 95 ARG A O 1
ATOM 746 N N . HIS A 1 96 ? 14.076 0.480 -15.533 1.00 90.81 96 HIS A N 1
ATOM 747 C CA . HIS A 1 96 ? 13.814 1.871 -15.920 1.00 90.81 96 HIS A CA 1
ATOM 748 C C . HIS A 1 96 ? 13.127 2.684 -14.824 1.00 90.81 96 HIS A C 1
ATOM 750 O O . HIS A 1 96 ? 13.087 3.911 -14.905 1.00 90.81 96 HIS A O 1
ATOM 756 N N . LEU A 1 97 ? 12.602 2.029 -13.788 1.00 90.44 97 LEU A N 1
ATOM 757 C CA . LEU A 1 97 ? 12.028 2.729 -12.650 1.00 90.44 97 LEU A CA 1
ATOM 758 C C . LEU A 1 97 ? 13.134 3.326 -11.783 1.00 90.44 97 LEU A C 1
ATOM 760 O O . LEU A 1 97 ? 14.235 2.786 -11.669 1.00 90.44 97 LEU A O 1
ATOM 764 N N . SER A 1 98 ? 12.837 4.450 -11.137 1.00 92.06 98 SER A N 1
ATOM 765 C CA . SER A 1 98 ? 13.756 5.042 -10.169 1.00 92.06 98 SER A CA 1
ATOM 766 C C . SER A 1 98 ? 13.970 4.100 -8.969 1.00 92.06 98 SER A C 1
ATOM 768 O O . SER A 1 98 ? 13.082 3.304 -8.641 1.00 92.06 98 SER A O 1
ATOM 770 N N . PRO A 1 99 ? 15.109 4.196 -8.257 1.00 90.94 99 PRO A N 1
ATOM 771 C CA . PRO A 1 99 ? 15.305 3.485 -6.993 1.00 90.94 99 PRO A CA 1
ATOM 772 C C . PRO A 1 99 ? 14.154 3.718 -6.003 1.00 90.94 99 PRO A C 1
ATOM 774 O O . PRO A 1 99 ? 13.663 2.767 -5.407 1.00 90.94 99 PRO A O 1
ATOM 777 N N . THR A 1 100 ? 13.649 4.950 -5.903 1.00 87.00 100 THR A N 1
ATOM 778 C CA . THR A 1 100 ? 12.506 5.300 -5.047 1.00 87.00 100 THR A CA 1
ATOM 779 C C . THR A 1 100 ? 11.255 4.496 -5.395 1.00 87.00 100 THR A C 1
ATOM 781 O O . THR A 1 100 ? 10.604 3.956 -4.503 1.00 87.00 100 THR A O 1
ATOM 784 N N . ASN A 1 101 ? 10.944 4.350 -6.684 1.00 89.06 101 ASN A N 1
ATOM 785 C CA . ASN A 1 101 ? 9.769 3.600 -7.133 1.00 89.06 101 ASN A CA 1
ATOM 786 C C . ASN A 1 101 ? 9.907 2.101 -6.866 1.00 89.06 101 ASN A C 1
ATOM 788 O O . ASN A 1 101 ? 8.934 1.454 -6.479 1.00 89.06 101 ASN A O 1
ATOM 792 N N . ARG A 1 102 ? 11.119 1.556 -7.012 1.00 91.69 102 ARG A N 1
ATOM 793 C CA . ARG A 1 102 ? 11.422 0.162 -6.662 1.00 91.69 102 ARG A CA 1
ATOM 794 C C . ARG A 1 102 ? 11.310 -0.101 -5.160 1.00 91.69 102 ARG A C 1
ATOM 796 O O . ARG A 1 102 ? 10.688 -1.083 -4.761 1.00 91.69 102 ARG A O 1
ATOM 803 N N . SER A 1 103 ? 11.842 0.801 -4.335 1.00 89.75 103 SER A N 1
ATOM 804 C CA . SER A 1 103 ? 11.694 0.767 -2.875 1.00 89.75 103 SER A CA 1
ATOM 805 C C . SER A 1 103 ? 10.231 0.829 -2.443 1.00 89.75 103 SER A C 1
ATOM 807 O O . SER A 1 103 ? 9.800 0.020 -1.623 1.00 89.75 103 SER A O 1
ATOM 809 N N . ALA A 1 104 ? 9.459 1.760 -3.011 1.00 87.62 104 ALA A N 1
ATOM 810 C CA . ALA A 1 104 ? 8.039 1.908 -2.712 1.00 87.62 104 ALA A CA 1
ATOM 811 C C . ALA A 1 104 ? 7.268 0.637 -3.079 1.00 87.62 104 ALA A C 1
ATOM 813 O O . ALA A 1 104 ? 6.583 0.070 -2.231 1.00 87.62 104 ALA A O 1
ATOM 814 N N . TRP A 1 105 ? 7.439 0.136 -4.307 1.00 91.38 105 TRP A N 1
ATOM 815 C CA . TRP A 1 105 ? 6.825 -1.118 -4.743 1.00 91.38 105 TRP A CA 1
ATOM 816 C C . TRP A 1 105 ? 7.122 -2.269 -3.779 1.00 91.38 105 TRP A C 1
ATOM 818 O O . TRP A 1 105 ? 6.199 -2.965 -3.352 1.00 91.38 105 TRP A O 1
ATOM 828 N N . ARG A 1 106 ? 8.386 -2.432 -3.367 1.00 92.56 106 ARG A N 1
ATOM 829 C CA . ARG A 1 106 ? 8.769 -3.508 -2.450 1.00 92.56 106 ARG A CA 1
ATOM 830 C C . ARG A 1 106 ? 8.086 -3.371 -1.095 1.00 92.56 106 ARG A C 1
ATOM 832 O O . ARG A 1 106 ? 7.554 -4.358 -0.598 1.00 92.56 106 ARG A O 1
ATOM 839 N N . ALA A 1 107 ? 8.025 -2.161 -0.545 1.00 90.50 107 ALA A N 1
ATOM 840 C CA . ALA A 1 107 ? 7.320 -1.911 0.707 1.00 90.50 107 ALA A CA 1
ATOM 841 C C . ALA A 1 107 ? 5.824 -2.252 0.614 1.00 90.50 107 ALA A C 1
ATOM 843 O O . ALA A 1 107 ? 5.268 -2.832 1.546 1.00 90.50 107 ALA A O 1
ATOM 844 N N . HIS A 1 108 ? 5.175 -1.969 -0.521 1.00 92.00 108 HIS A N 1
ATOM 845 C CA . HIS A 1 108 ? 3.796 -2.404 -0.752 1.00 92.00 108 HIS A CA 1
ATOM 846 C C . HIS A 1 108 ? 3.680 -3.934 -0.847 1.00 92.00 108 HIS A C 1
ATOM 848 O O . HIS A 1 108 ? 2.734 -4.498 -0.303 1.00 92.00 108 HIS A O 1
ATOM 854 N N . MET A 1 109 ? 4.633 -4.637 -1.466 1.00 93.25 109 MET A N 1
ATOM 855 C CA . MET A 1 109 ? 4.629 -6.108 -1.482 1.00 93.25 109 MET A CA 1
ATOM 856 C C . MET A 1 109 ? 4.843 -6.712 -0.091 1.00 93.25 109 MET A C 1
ATOM 858 O O . MET A 1 109 ? 4.209 -7.713 0.251 1.00 93.25 109 MET A O 1
ATOM 862 N N . ASP A 1 110 ? 5.705 -6.112 0.726 1.00 92.50 110 ASP A N 1
ATOM 863 C CA . ASP A 1 110 ? 5.918 -6.520 2.118 1.00 92.50 110 ASP A CA 1
ATOM 864 C C . ASP A 1 110 ? 4.671 -6.261 2.967 1.00 92.50 110 ASP A C 1
ATOM 866 O O . ASP A 1 110 ? 4.274 -7.111 3.764 1.00 92.50 110 ASP A O 1
ATOM 870 N N . ALA A 1 111 ? 3.982 -5.146 2.722 1.00 92.12 111 ALA A N 1
ATOM 871 C CA . ALA A 1 111 ? 2.691 -4.855 3.324 1.00 92.12 111 ALA A CA 1
ATOM 872 C C . ALA A 1 111 ? 1.631 -5.911 3.001 1.00 92.12 111 ALA A C 1
ATOM 874 O O . ALA A 1 111 ? 0.963 -6.412 3.906 1.00 92.12 111 ALA A O 1
ATOM 875 N N . MET A 1 112 ? 1.497 -6.294 1.730 1.00 94.44 112 MET A N 1
ATOM 876 C CA . MET A 1 112 ? 0.551 -7.338 1.326 1.00 94.44 112 MET A CA 1
ATOM 877 C C . MET A 1 112 ? 0.888 -8.681 1.977 1.00 94.44 112 MET A C 1
ATOM 879 O O . MET A 1 112 ? -0.005 -9.365 2.478 1.00 94.44 112 MET A O 1
ATOM 883 N N . GLN A 1 113 ? 2.173 -9.046 2.021 1.00 93.25 113 GLN A N 1
ATOM 884 C CA . GLN A 1 113 ? 2.630 -10.255 2.711 1.00 93.25 113 GLN A CA 1
ATOM 885 C C . GLN A 1 113 ? 2.292 -10.208 4.199 1.00 93.25 113 GLN A C 1
ATOM 887 O O . GLN A 1 113 ? 1.793 -11.195 4.731 1.00 93.25 113 GLN A O 1
ATOM 892 N N . TYR A 1 114 ? 2.499 -9.066 4.856 1.00 91.81 114 TYR A N 1
ATOM 893 C CA . TYR A 1 114 ? 2.167 -8.879 6.264 1.00 91.81 114 TYR A CA 1
ATOM 894 C C . TYR A 1 114 ? 0.667 -9.061 6.525 1.00 91.81 114 TYR A C 1
ATOM 896 O O . TYR A 1 114 ? 0.295 -9.843 7.398 1.00 91.81 114 TYR A O 1
ATOM 904 N N . ILE A 1 115 ? -0.189 -8.408 5.731 1.00 91.56 115 ILE A N 1
ATOM 905 C CA . ILE A 1 115 ? -1.656 -8.512 5.821 1.00 91.56 115 ILE A CA 1
ATOM 906 C C . ILE A 1 115 ? -2.105 -9.971 5.705 1.00 91.56 115 ILE A C 1
ATOM 908 O O . ILE A 1 115 ? -2.883 -10.458 6.527 1.00 91.56 115 ILE A O 1
ATOM 912 N N . ILE A 1 116 ? -1.582 -10.689 4.708 1.00 93.06 116 ILE A N 1
ATOM 913 C CA . ILE A 1 116 ? -1.933 -12.090 4.467 1.00 93.06 116 ILE A CA 1
ATOM 914 C C . ILE A 1 116 ? -1.420 -12.977 5.605 1.00 93.06 116 ILE A C 1
ATOM 916 O O . ILE A 1 116 ? -2.202 -13.747 6.161 1.00 93.06 116 ILE A O 1
ATOM 920 N N . ALA A 1 117 ? -0.143 -12.850 5.978 1.00 93.50 117 ALA A N 1
ATOM 921 C CA . ALA A 1 117 ? 0.506 -13.688 6.986 1.00 93.50 117 ALA A CA 1
ATOM 922 C C . ALA A 1 117 ? -0.066 -13.483 8.396 1.00 93.50 117 ALA A C 1
ATOM 924 O O . ALA A 1 117 ? -0.109 -14.423 9.186 1.00 93.50 117 ALA A O 1
ATOM 925 N N . LYS A 1 118 ? -0.511 -12.265 8.720 1.00 90.75 118 LYS A N 1
ATOM 926 C CA . LYS A 1 118 ? -1.158 -11.936 9.999 1.00 90.75 118 LYS A CA 1
ATOM 927 C C . LYS A 1 118 ? -2.673 -12.113 9.983 1.00 90.75 118 LYS A C 1
ATOM 929 O O . LYS A 1 118 ? -3.303 -11.877 11.007 1.00 90.75 118 LYS A O 1
ATOM 934 N N . ASN A 1 119 ? -3.243 -12.557 8.861 1.00 89.88 119 ASN A N 1
ATOM 935 C CA . ASN A 1 119 ? -4.681 -12.742 8.692 1.00 89.88 119 ASN A CA 1
ATOM 936 C C . ASN A 1 119 ? -5.490 -11.481 9.052 1.00 89.88 119 ASN A C 1
ATOM 938 O O . ASN A 1 119 ? -6.514 -11.559 9.729 1.00 89.88 119 ASN A O 1
ATOM 942 N N . LEU A 1 120 ? -5.002 -10.311 8.627 1.00 87.44 120 LEU A N 1
ATOM 943 C CA . LEU A 1 120 ? -5.689 -9.046 8.879 1.00 87.44 120 LEU A CA 1
ATOM 944 C C . LEU A 1 120 ? -6.915 -8.938 7.967 1.00 87.44 120 LEU A C 1
ATOM 946 O O . LEU A 1 120 ? -6.820 -9.163 6.760 1.00 87.44 120 LEU A O 1
ATOM 950 N N . ASN A 1 121 ? -8.063 -8.592 8.553 1.00 82.50 121 ASN A N 1
ATOM 951 C CA . ASN A 1 121 ? -9.341 -8.564 7.844 1.00 82.50 121 ASN A CA 1
ATOM 952 C C . ASN A 1 121 ? -9.449 -7.350 6.907 1.00 82.50 121 ASN A C 1
ATOM 954 O O . ASN A 1 121 ? -9.609 -7.500 5.698 1.00 82.50 121 ASN A O 1
ATOM 958 N N . ILE A 1 122 ? -9.294 -6.149 7.472 1.00 82.75 122 ILE A N 1
ATOM 959 C CA . ILE A 1 122 ? -9.278 -4.880 6.745 1.00 82.75 122 ILE A CA 1
ATOM 960 C C . ILE A 1 122 ? -8.044 -4.098 7.179 1.00 82.75 122 ILE A C 1
ATOM 962 O O . ILE A 1 122 ? -7.829 -3.870 8.373 1.00 82.75 122 ILE A O 1
ATOM 966 N N . THR A 1 123 ? -7.230 -3.687 6.210 1.00 84.81 123 THR A N 1
ATOM 967 C CA . THR A 1 123 ? -6.037 -2.876 6.466 1.00 84.81 123 THR A CA 1
ATOM 968 C C . THR A 1 123 ? -6.026 -1.637 5.587 1.00 84.81 123 THR A C 1
ATOM 970 O O . THR A 1 123 ? -6.182 -1.725 4.372 1.00 84.81 123 THR A O 1
ATOM 973 N N . LEU A 1 124 ? -5.816 -0.481 6.209 1.00 86.25 124 LEU A N 1
ATOM 974 C CA . LEU A 1 124 ? -5.494 0.765 5.530 1.00 86.25 124 LEU A CA 1
ATOM 975 C C . LEU A 1 124 ? -3.986 0.807 5.301 1.00 86.25 124 LEU A C 1
ATOM 977 O O . LEU A 1 124 ? -3.220 0.797 6.259 1.00 86.25 124 LEU A O 1
ATOM 981 N N . VAL A 1 125 ? -3.553 0.876 4.052 1.00 86.56 125 VAL A N 1
ATOM 982 C CA . VAL A 1 125 ? -2.151 1.076 3.694 1.00 86.56 125 VAL A CA 1
ATOM 983 C C . VAL A 1 125 ? -1.983 2.498 3.195 1.00 86.56 125 VAL A C 1
ATOM 985 O O . VAL A 1 125 ? -2.721 2.950 2.320 1.00 86.56 125 VAL A O 1
ATOM 988 N N . THR A 1 126 ? -1.004 3.201 3.747 1.00 82.75 126 THR A N 1
ATOM 989 C CA . THR A 1 126 ? -0.739 4.594 3.404 1.00 82.75 126 THR A CA 1
ATOM 990 C C . THR A 1 126 ? 0.746 4.822 3.178 1.00 82.75 126 THR A C 1
ATOM 992 O O . THR A 1 126 ? 1.600 4.298 3.898 1.00 82.75 126 THR A O 1
ATOM 995 N N . SER A 1 127 ? 1.048 5.596 2.141 1.00 74.19 127 SER A N 1
ATOM 996 C CA . SER A 1 127 ? 2.376 6.139 1.887 1.00 74.19 127 SER A CA 1
ATOM 997 C C . SER A 1 127 ? 2.219 7.633 1.633 1.00 74.19 127 SER A C 1
ATOM 999 O O . SER A 1 127 ? 1.593 8.036 0.646 1.00 74.19 127 SER A O 1
ATOM 1001 N N . GLY A 1 128 ? 2.758 8.462 2.520 1.00 70.88 128 GLY A N 1
ATOM 1002 C CA . GLY A 1 128 ? 2.629 9.912 2.409 1.00 70.88 128 GLY A CA 1
ATOM 1003 C C . GLY A 1 128 ? 2.266 10.556 3.733 1.00 70.88 128 GLY A C 1
ATOM 1004 O O . GLY A 1 128 ? 2.945 10.323 4.722 1.00 70.88 128 GLY A O 1
ATOM 1005 N N . ASP A 1 129 ? 1.247 11.410 3.737 1.00 67.31 129 ASP A N 1
ATOM 1006 C CA . ASP A 1 129 ? 0.815 12.184 4.899 1.00 67.31 129 ASP A CA 1
ATOM 1007 C C . ASP A 1 129 ? -0.395 11.567 5.620 1.00 67.31 129 ASP A C 1
ATOM 1009 O O . ASP A 1 129 ? -1.011 10.596 5.177 1.00 67.31 129 ASP A O 1
ATOM 1013 N N . VAL A 1 130 ? -0.710 12.104 6.801 1.00 68.25 130 VAL A N 1
ATOM 1014 C CA . VAL A 1 130 ? -1.846 11.634 7.612 1.00 68.25 130 VAL A CA 1
ATOM 1015 C C . VAL A 1 130 ? -3.170 12.026 6.960 1.00 68.25 130 VAL A C 1
ATOM 1017 O O . VAL A 1 130 ? -4.118 11.249 7.003 1.00 68.25 130 VAL A O 1
ATOM 1020 N N . ALA A 1 131 ? -3.200 13.164 6.260 1.00 71.31 131 ALA A N 1
ATOM 1021 C CA . ALA A 1 131 ? -4.393 13.694 5.608 1.00 71.31 131 ALA A CA 1
ATOM 1022 C C . ALA A 1 131 ? -4.983 12.723 4.575 1.00 71.31 131 ALA A C 1
ATOM 1024 O O . ALA A 1 131 ? -6.188 12.498 4.567 1.00 71.31 131 ALA A O 1
ATOM 1025 N N . SER A 1 132 ? -4.149 12.084 3.746 1.00 71.56 132 SER A N 1
ATOM 1026 C CA . SER A 1 132 ? -4.624 11.055 2.806 1.00 71.56 132 SER A CA 1
ATOM 1027 C C . SER A 1 132 ? -5.217 9.819 3.500 1.00 71.56 132 SER A C 1
ATOM 1029 O O . SER A 1 132 ? -6.097 9.160 2.949 1.00 71.56 132 SER A O 1
ATOM 1031 N N . SER A 1 133 ? -4.771 9.522 4.722 1.00 71.75 133 SER A N 1
ATOM 1032 C CA . SER A 1 133 ? -5.263 8.398 5.527 1.00 71.75 133 SER A CA 1
ATOM 1033 C C . SER A 1 133 ? -6.592 8.742 6.203 1.00 71.75 133 SER A C 1
ATOM 1035 O O . SER A 1 133 ? -7.517 7.935 6.186 1.00 71.75 133 SER A O 1
ATOM 1037 N N . GLU A 1 134 ? -6.707 9.953 6.749 1.00 75.00 134 GLU A N 1
ATOM 1038 C CA . GLU A 1 134 ? -7.942 10.489 7.331 1.00 75.00 134 GLU A CA 1
ATOM 1039 C C . GLU A 1 134 ? -9.053 10.631 6.289 1.00 75.00 134 GLU A C 1
ATOM 1041 O O . GLU A 1 134 ? -10.168 10.166 6.522 1.00 75.00 134 GLU A O 1
ATOM 1046 N N . ASP A 1 135 ? -8.745 11.213 5.125 1.00 74.56 135 ASP A N 1
ATOM 1047 C CA . ASP A 1 135 ? -9.711 11.377 4.033 1.00 74.56 135 ASP A CA 1
ATOM 1048 C C . ASP A 1 135 ? -10.245 10.015 3.576 1.00 74.56 135 ASP A C 1
ATOM 1050 O O . ASP A 1 135 ? -11.448 9.837 3.382 1.00 74.56 135 ASP A O 1
ATOM 1054 N N . LEU A 1 136 ? -9.371 9.007 3.497 1.00 75.06 136 LEU A N 1
ATOM 1055 C CA . LEU A 1 136 ? -9.802 7.663 3.154 1.00 75.06 136 LEU A CA 1
ATOM 1056 C C . LEU A 1 136 ? -10.641 7.016 4.264 1.00 75.06 136 LEU A C 1
ATOM 1058 O O . LEU A 1 136 ? -11.653 6.399 3.953 1.00 75.06 136 LEU A O 1
ATOM 1062 N N . LEU A 1 137 ? -10.296 7.182 5.543 1.00 75.62 137 LEU A N 1
ATOM 1063 C CA . LEU A 1 137 ? -11.104 6.660 6.655 1.00 75.62 137 LEU A CA 1
ATOM 1064 C C . LEU A 1 137 ? -12.502 7.281 6.720 1.00 75.62 137 LEU A C 1
ATOM 1066 O O . LEU A 1 137 ? -13.455 6.596 7.074 1.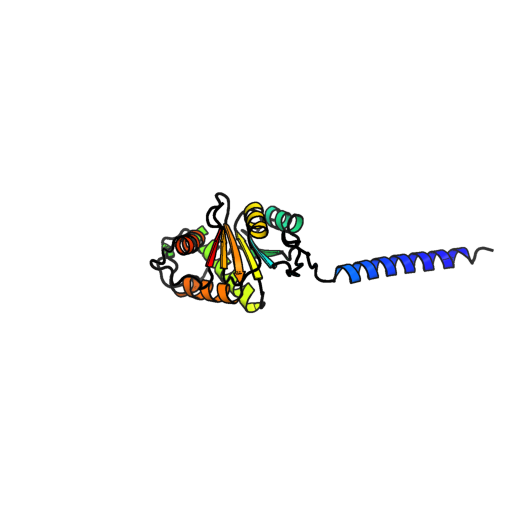00 75.62 137 LEU A O 1
ATOM 1070 N N . GLN A 1 138 ? -12.641 8.555 6.355 1.00 75.88 138 GLN A N 1
ATOM 1071 C CA . GLN A 1 138 ? -13.945 9.217 6.291 1.00 75.88 138 GLN A CA 1
ATOM 1072 C C . GLN A 1 138 ? -14.793 8.735 5.106 1.00 75.88 138 GLN A C 1
ATOM 1074 O O . GLN A 1 138 ? -16.024 8.797 5.155 1.00 75.88 138 GLN A O 1
ATOM 1079 N N . ARG A 1 139 ? -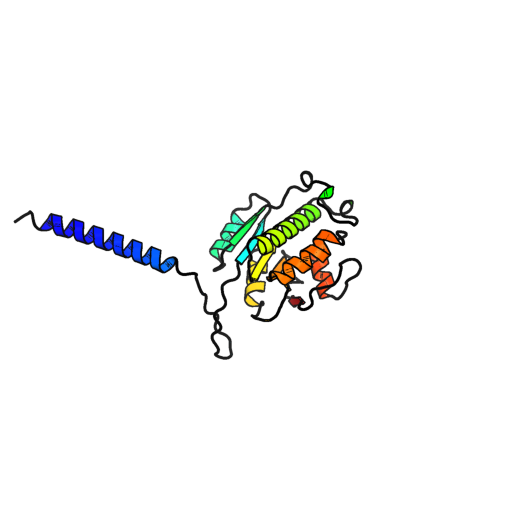14.150 8.268 4.031 1.00 74.00 139 ARG A N 1
ATOM 1080 C CA . ARG A 1 139 ? -14.817 7.923 2.768 1.00 74.00 139 ARG A CA 1
ATOM 1081 C C . ARG A 1 139 ? -15.026 6.433 2.565 1.00 74.00 139 ARG A C 1
ATOM 1083 O O . ARG A 1 139 ? -15.993 6.064 1.899 1.00 74.00 139 ARG A O 1
ATOM 1090 N N . VAL A 1 140 ? -14.162 5.585 3.119 1.00 75.06 140 VAL A N 1
ATOM 1091 C CA . VAL A 1 140 ? -14.329 4.129 3.094 1.00 75.06 140 VAL A CA 1
ATOM 1092 C C . VAL A 1 140 ? -15.607 3.798 3.843 1.00 75.06 140 VAL A C 1
ATOM 1094 O O . VAL A 1 140 ? -15.698 3.942 5.059 1.00 75.06 140 VAL A O 1
ATOM 1097 N N . GLN A 1 141 ? -16.611 3.363 3.092 1.00 66.88 141 GLN A N 1
ATOM 1098 C CA . GLN A 1 141 ? -17.835 2.832 3.665 1.00 66.88 141 GLN A CA 1
ATOM 1099 C C . GLN A 1 141 ? -17.652 1.334 3.943 1.00 66.88 141 GLN A C 1
ATOM 1101 O O . GLN A 1 141 ? -16.957 0.649 3.183 1.00 66.88 141 GLN A O 1
ATOM 1106 N N . PRO A 1 142 ? -18.285 0.791 4.995 1.00 63.62 142 PRO A N 1
ATOM 1107 C CA . PRO A 1 142 ? -18.461 -0.648 5.128 1.00 63.62 142 PRO A CA 1
ATOM 1108 C C . PRO A 1 142 ? -19.160 -1.195 3.878 1.00 63.62 142 PRO A C 1
ATOM 1110 O O . PRO A 1 142 ? -20.163 -0.641 3.430 1.00 63.62 142 PRO A O 1
ATOM 1113 N N . GLY A 1 143 ? -18.630 -2.265 3.298 1.00 66.94 143 GLY A N 1
ATOM 1114 C CA . GLY A 1 143 ? -19.213 -2.884 2.114 1.00 66.94 143 GLY A CA 1
ATOM 1115 C C . GLY A 1 143 ? -18.391 -4.065 1.620 1.00 66.94 143 GLY A C 1
ATOM 1116 O O . GLY A 1 143 ? -17.269 -4.282 2.076 1.00 66.94 143 GLY A O 1
ATOM 1117 N N . ASP A 1 144 ? -18.954 -4.806 0.667 1.00 75.88 144 ASP A N 1
ATOM 1118 C CA . ASP A 1 144 ? -18.248 -5.868 -0.047 1.00 75.88 144 ASP A CA 1
ATOM 1119 C C . ASP A 1 144 ? -17.291 -5.228 -1.061 1.00 75.88 144 ASP A C 1
ATOM 1121 O O . ASP A 1 144 ? -17.623 -5.021 -2.229 1.00 75.88 144 ASP A O 1
ATOM 1125 N N . TRP A 1 145 ? -16.103 -4.854 -0.597 1.00 85.00 145 TRP A N 1
ATOM 1126 C CA . TRP A 1 145 ? -14.999 -4.406 -1.439 1.00 85.00 145 TRP A CA 1
ATOM 1127 C C . TRP A 1 145 ? -13.746 -5.233 -1.166 1.00 85.00 145 TRP A C 1
ATOM 1129 O O . TRP A 1 145 ? -13.483 -5.645 -0.042 1.00 85.00 145 TRP A O 1
ATOM 1139 N N . ASP A 1 146 ? -12.953 -5.467 -2.209 1.00 88.56 146 ASP A N 1
ATOM 1140 C CA . ASP A 1 146 ? -11.626 -6.073 -2.087 1.00 88.56 146 ASP A CA 1
ATOM 1141 C C . ASP A 1 146 ? -10.570 -4.987 -1.852 1.00 88.56 146 ASP A C 1
ATOM 1143 O O . ASP A 1 146 ? -9.645 -5.150 -1.054 1.00 88.56 146 ASP A O 1
ATOM 1147 N N . VAL A 1 147 ? -10.707 -3.867 -2.569 1.00 89.44 147 VAL A N 1
ATOM 1148 C CA . VAL A 1 147 ? -9.786 -2.730 -2.524 1.00 89.44 147 VAL A CA 1
ATOM 1149 C C . VAL A 1 147 ? -10.579 -1.434 -2.660 1.00 89.44 147 VAL A C 1
ATOM 1151 O O . VAL A 1 147 ? -11.369 -1.291 -3.591 1.00 89.44 147 VAL A O 1
ATOM 1154 N N . THR A 1 148 ? -10.319 -0.467 -1.783 1.00 89.75 148 THR A N 1
ATOM 1155 C CA . THR A 1 148 ? -10.732 0.929 -1.962 1.00 89.75 148 THR A CA 1
ATOM 1156 C C . THR A 1 148 ? -9.497 1.807 -2.108 1.00 89.75 148 THR A C 1
ATOM 1158 O O . THR A 1 148 ? -8.687 1.856 -1.190 1.00 89.75 148 THR A O 1
ATOM 1161 N N . PHE A 1 149 ? -9.343 2.514 -3.227 1.00 87.94 149 PHE A N 1
ATOM 1162 C CA . PHE A 1 149 ? -8.172 3.352 -3.508 1.00 87.94 149 PHE A CA 1
ATOM 1163 C C . PHE A 1 149 ? -8.542 4.829 -3.628 1.00 87.94 149 PHE A C 1
ATOM 1165 O O . PHE A 1 149 ? -9.497 5.184 -4.320 1.00 87.94 149 PHE A O 1
ATOM 1172 N N . LEU A 1 150 ? -7.748 5.689 -2.986 1.00 84.75 150 LEU A N 1
ATOM 1173 C CA . LEU A 1 150 ? -7.847 7.138 -3.118 1.00 84.75 150 LEU A CA 1
ATOM 1174 C C . LEU A 1 150 ? -6.971 7.600 -4.293 1.00 84.75 150 LEU A C 1
ATOM 1176 O O . LEU A 1 150 ? -5.748 7.691 -4.177 1.00 84.75 150 LEU A O 1
ATOM 1180 N N . SER A 1 151 ? -7.589 7.851 -5.449 1.00 72.31 151 SER A N 1
ATOM 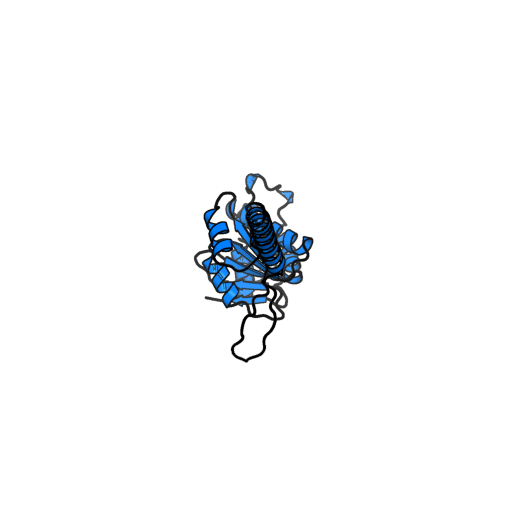1181 C CA . SER A 1 151 ? -6.870 7.961 -6.725 1.00 72.31 151 SER A CA 1
ATOM 1182 C C . SER A 1 151 ? -6.340 9.359 -7.060 1.00 72.31 151 SER A C 1
ATOM 1184 O O . SER A 1 151 ? -5.559 9.489 -8.003 1.00 72.31 151 SER A O 1
ATOM 1186 N N . ASN A 1 152 ? -6.731 10.402 -6.319 1.00 66.69 152 ASN A N 1
ATOM 1187 C CA . ASN A 1 152 ? -6.461 11.801 -6.680 1.00 66.69 152 ASN A CA 1
ATOM 1188 C C . ASN A 1 152 ? -5.850 12.644 -5.542 1.00 66.69 152 ASN A C 1
ATOM 1190 O O . ASN A 1 152 ? -6.355 13.699 -5.193 1.00 66.69 152 ASN A O 1
ATOM 1194 N N . THR A 1 153 ? -4.745 12.205 -4.941 1.00 64.50 153 THR A N 1
ATOM 1195 C CA . THR A 1 153 ? -4.081 12.972 -3.868 1.00 64.50 153 THR A CA 1
ATOM 1196 C C . THR A 1 153 ? -2.753 13.569 -4.318 1.00 64.50 153 THR A C 1
ATOM 1198 O O . THR A 1 153 ? -1.860 12.866 -4.786 1.00 64.50 153 THR A O 1
ATOM 1201 N N . THR A 1 154 ? -2.560 14.875 -4.147 1.00 62.53 154 THR A N 1
ATOM 1202 C CA . THR A 1 154 ? -1.310 15.568 -4.524 1.00 62.53 154 THR A CA 1
ATOM 1203 C C . THR A 1 154 ? -0.141 15.311 -3.564 1.00 62.53 154 THR A C 1
ATOM 1205 O O . THR A 1 154 ? 1.000 15.563 -3.933 1.00 62.53 154 THR A O 1
ATOM 1208 N N . LYS A 1 155 ? -0.396 14.786 -2.355 1.00 63.28 155 LYS A N 1
ATOM 1209 C CA . LYS A 1 155 ? 0.594 14.686 -1.257 1.00 63.28 155 LYS A CA 1
ATOM 1210 C C . LYS A 1 155 ? 0.958 13.268 -0.796 1.00 63.28 155 LYS A C 1
ATOM 1212 O O . LYS A 1 155 ? 1.789 13.097 0.088 1.00 63.28 155 LYS A O 1
ATOM 1217 N N . GLY A 1 156 ? 0.356 12.246 -1.385 1.00 70.50 156 GLY A N 1
ATOM 1218 C CA . GLY A 1 156 ? 0.522 10.857 -0.956 1.00 70.50 156 GLY A CA 1
ATOM 1219 C C . GLY A 1 156 ? -0.460 9.967 -1.688 1.00 70.50 156 GLY A C 1
ATOM 1220 O O . GLY A 1 156 ? -1.040 10.411 -2.676 1.00 70.50 156 GLY A O 1
ATOM 1221 N N . PHE A 1 157 ? -0.652 8.739 -1.229 1.00 79.94 157 PHE A N 1
ATOM 1222 C CA . PHE A 1 157 ? -1.827 7.940 -1.564 1.00 79.94 157 PHE A CA 1
ATOM 1223 C C . PHE A 1 157 ? -2.092 6.917 -0.463 1.00 79.94 157 PHE A C 1
ATOM 1225 O O . PHE A 1 157 ? -1.171 6.456 0.215 1.00 79.94 157 PHE A O 1
ATOM 1232 N N . ALA A 1 158 ? -3.360 6.553 -0.322 1.00 85.69 158 ALA A N 1
ATOM 1233 C CA . ALA A 1 158 ? -3.810 5.545 0.616 1.00 85.69 158 ALA A CA 1
ATOM 1234 C C . ALA A 1 158 ? -4.807 4.608 -0.071 1.00 85.69 158 ALA A C 1
ATOM 1236 O O . ALA A 1 158 ? -5.506 4.990 -1.016 1.00 85.69 158 ALA A O 1
ATOM 1237 N N . TYR A 1 159 ? -4.869 3.370 0.403 1.00 89.69 159 TYR A N 1
ATOM 1238 C CA . TYR A 1 159 ? -5.914 2.425 0.034 1.00 89.69 159 TYR A CA 1
ATOM 1239 C C . TYR A 1 159 ? -6.275 1.528 1.207 1.00 89.69 159 TYR A C 1
ATOM 1241 O O . TYR A 1 159 ? -5.427 1.160 2.015 1.00 89.69 159 TYR A O 1
ATOM 1249 N N . ALA A 1 160 ? -7.540 1.142 1.274 1.00 89.81 160 ALA A N 1
ATOM 1250 C CA . ALA A 1 160 ? -8.009 0.087 2.146 1.00 89.81 160 ALA A CA 1
ATOM 1251 C C . ALA A 1 160 ? -8.057 -1.212 1.347 1.00 89.81 160 ALA A C 1
ATOM 1253 O O . ALA A 1 160 ? -8.437 -1.221 0.175 1.00 89.81 160 ALA A O 1
ATOM 1254 N N . VAL A 1 161 ? -7.644 -2.310 1.963 1.00 92.19 161 VAL A N 1
ATOM 1255 C CA . VAL A 1 161 ? -7.563 -3.607 1.300 1.00 92.19 161 VAL A CA 1
ATOM 1256 C C . VAL A 1 161 ? -7.956 -4.722 2.260 1.00 92.19 161 VAL A C 1
ATOM 1258 O O . VAL A 1 161 ? -7.604 -4.697 3.443 1.00 92.19 161 VAL A O 1
ATOM 1261 N N . THR A 1 162 ? -8.703 -5.694 1.745 1.00 90.94 162 THR A N 1
ATOM 1262 C CA . THR A 1 162 ? -9.008 -6.945 2.444 1.00 90.94 162 THR A CA 1
ATOM 1263 C C . THR A 1 162 ? -7.927 -7.987 2.181 1.00 90.94 162 THR A C 1
ATOM 1265 O O . THR A 1 162 ? -7.081 -7.837 1.298 1.00 90.94 162 THR A O 1
ATOM 1268 N N . GLN A 1 163 ? -7.962 -9.115 2.887 1.00 91.19 163 GLN A N 1
ATOM 1269 C CA . GLN A 1 163 ? -7.031 -10.208 2.605 1.00 91.19 163 GLN A CA 1
ATOM 1270 C C . GLN A 1 163 ? -7.161 -10.760 1.164 1.00 91.19 163 GLN A C 1
ATOM 1272 O O . GLN A 1 163 ? -6.155 -11.145 0.561 1.00 91.19 163 GLN A O 1
ATOM 1277 N N . SER A 1 164 ? -8.373 -10.807 0.589 1.00 91.50 164 SER A N 1
ATOM 1278 C CA . SER A 1 164 ? -8.590 -11.211 -0.813 1.00 91.50 164 SER A CA 1
ATOM 1279 C C . SER A 1 164 ? -8.000 -10.189 -1.782 1.00 91.50 164 SER A C 1
ATOM 1281 O O . SER A 1 164 ? -7.248 -10.568 -2.685 1.00 91.50 164 SER A O 1
ATOM 1283 N N . GLY A 1 165 ? -8.255 -8.900 -1.546 1.00 92.94 165 GLY A N 1
ATOM 1284 C CA . GLY A 1 165 ? -7.664 -7.812 -2.320 1.00 92.94 165 GLY A CA 1
ATOM 1285 C C . GLY A 1 165 ? -6.138 -7.815 -2.259 1.00 92.94 165 GLY A C 1
ATOM 1286 O O . GLY A 1 165 ? -5.483 -7.657 -3.288 1.00 92.94 165 GLY A O 1
ATOM 1287 N N . ALA A 1 166 ? -5.558 -8.102 -1.090 1.00 94.19 166 ALA A N 1
ATOM 1288 C CA . ALA A 1 166 ? -4.111 -8.163 -0.908 1.00 94.19 166 ALA A CA 1
ATOM 1289 C C . ALA A 1 166 ? -3.468 -9.283 -1.736 1.00 94.19 166 ALA A C 1
ATOM 1291 O O . ALA A 1 166 ? -2.448 -9.066 -2.393 1.00 94.19 166 ALA A O 1
ATOM 1292 N N . ARG A 1 167 ? -4.094 -10.469 -1.772 1.00 93.94 167 ARG A N 1
ATOM 1293 C CA . ARG A 1 167 ? -3.654 -11.583 -2.631 1.00 93.94 167 ARG A CA 1
ATOM 1294 C C . ARG A 1 167 ? -3.738 -11.216 -4.109 1.00 93.94 167 ARG A C 1
ATOM 1296 O O . ARG A 1 167 ? -2.808 -11.510 -4.856 1.00 93.94 167 ARG A O 1
ATOM 1303 N N . LYS A 1 168 ? -4.823 -10.556 -4.529 1.00 92.69 168 LYS A N 1
ATOM 1304 C CA . LYS A 1 168 ? -5.001 -10.121 -5.922 1.00 92.69 168 LYS A CA 1
ATOM 1305 C C . LYS A 1 168 ? -3.948 -9.085 -6.320 1.00 92.69 168 LYS A C 1
ATOM 1307 O O . LYS A 1 168 ? -3.308 -9.259 -7.349 1.00 92.69 168 LYS A O 1
ATOM 1312 N N . ILE A 1 169 ? -3.699 -8.075 -5.483 1.00 92.19 169 ILE A N 1
ATOM 1313 C CA . ILE A 1 169 ? -2.635 -7.084 -5.707 1.00 92.19 169 ILE A CA 1
ATOM 1314 C C . ILE A 1 169 ? -1.268 -7.759 -5.809 1.00 92.19 169 ILE A C 1
ATOM 1316 O O . ILE A 1 169 ? -0.522 -7.480 -6.742 1.00 92.19 169 ILE A O 1
ATOM 1320 N N . MET A 1 170 ? -0.938 -8.665 -4.889 1.00 92.06 170 MET A N 1
ATOM 1321 C CA . MET A 1 170 ? 0.343 -9.370 -4.922 1.00 92.06 170 MET A CA 1
ATOM 1322 C C . MET A 1 170 ? 0.495 -10.232 -6.179 1.00 92.06 170 MET A C 1
ATOM 1324 O O . MET A 1 170 ? 1.577 -10.302 -6.748 1.00 92.06 170 MET A O 1
ATOM 1328 N N . TYR A 1 171 ? -0.578 -10.860 -6.654 1.00 91.00 171 TYR A N 1
ATOM 1329 C CA . TYR A 1 171 ? -0.531 -11.642 -7.883 1.00 91.00 171 TYR A CA 1
ATOM 1330 C C . TYR A 1 171 ? -0.339 -10.756 -9.128 1.00 91.00 171 TYR A C 1
ATOM 1332 O O . TYR A 1 171 ? 0.541 -11.012 -9.949 1.00 91.00 171 TYR A O 1
ATOM 1340 N N . GLU A 1 172 ? -1.114 -9.680 -9.266 1.00 89.44 172 GLU A N 1
ATOM 1341 C CA . GLU A 1 172 ? -1.095 -8.852 -10.480 1.00 89.44 172 GLU A CA 1
ATOM 1342 C C . GLU A 1 172 ? 0.087 -7.868 -10.515 1.00 89.44 172 GLU A C 1
ATOM 1344 O O . GLU A 1 172 ? 0.702 -7.682 -11.561 1.00 89.44 172 GLU A O 1
ATOM 1349 N N . HIS A 1 173 ? 0.462 -7.283 -9.375 1.00 87.56 173 HIS A N 1
ATOM 1350 C CA . HIS A 1 173 ? 1.552 -6.300 -9.277 1.00 87.56 173 HIS A CA 1
ATOM 1351 C C . HIS A 1 173 ? 2.838 -6.848 -8.656 1.00 87.56 173 HIS A C 1
ATOM 1353 O O . HIS A 1 173 ? 3.883 -6.211 -8.762 1.00 87.56 173 HIS A O 1
ATOM 1359 N N . GLY A 1 174 ? 2.777 -7.999 -7.986 1.00 85.06 174 GLY A N 1
ATOM 1360 C CA . GLY A 1 174 ? 3.940 -8.632 -7.362 1.00 85.06 174 GLY A CA 1
ATOM 1361 C C . GLY A 1 174 ? 4.569 -9.753 -8.186 1.00 85.06 174 GLY A C 1
ATOM 1362 O O . GLY A 1 174 ? 5.719 -10.094 -7.931 1.00 85.06 174 GLY A O 1
ATOM 1363 N N . ILE A 1 175 ? 3.840 -10.322 -9.157 1.00 84.81 175 ILE A N 1
ATOM 1364 C CA . ILE A 1 175 ? 4.300 -11.469 -9.963 1.00 84.81 175 ILE A CA 1
ATOM 1365 C C . ILE A 1 175 ? 4.271 -11.164 -11.460 1.00 84.81 175 ILE A C 1
ATOM 1367 O O . ILE A 1 175 ? 5.224 -11.494 -12.165 1.00 84.81 175 ILE A O 1
ATOM 1371 N N . ARG A 1 176 ? 3.179 -10.576 -11.963 1.00 80.00 176 ARG A N 1
ATOM 1372 C CA . ARG A 1 176 ? 2.960 -10.466 -13.411 1.00 80.00 176 ARG A CA 1
ATOM 1373 C C . ARG A 1 176 ? 3.753 -9.353 -14.068 1.00 80.00 176 ARG A C 1
ATOM 1375 O O . ARG A 1 176 ? 4.397 -9.625 -15.076 1.00 80.00 176 ARG A O 1
ATOM 1382 N N . ASN A 1 177 ? 3.676 -8.128 -13.548 1.00 78.44 177 ASN A N 1
ATOM 1383 C CA . ASN A 1 177 ? 4.373 -7.023 -14.187 1.00 78.44 177 ASN A CA 1
ATOM 1384 C C . ASN A 1 177 ? 4.735 -5.870 -13.245 1.00 78.44 177 ASN A C 1
ATOM 1386 O O . ASN A 1 177 ? 3.896 -5.417 -12.462 1.00 78.44 177 ASN A O 1
ATOM 1390 N N . PHE A 1 178 ? 5.960 -5.354 -13.375 1.00 86.19 178 PHE A N 1
ATOM 1391 C CA . PHE A 1 178 ? 6.434 -4.157 -12.675 1.00 86.19 178 PHE A CA 1
ATOM 1392 C C . PHE A 1 178 ? 7.121 -3.161 -13.623 1.00 86.19 178 PHE A C 1
ATOM 1394 O O . PHE A 1 178 ? 8.326 -2.923 -13.570 1.00 86.19 178 PHE A O 1
ATOM 1401 N N . ASP A 1 179 ? 6.309 -2.542 -14.481 1.00 84.81 179 ASP A N 1
ATOM 1402 C CA . ASP A 1 179 ? 6.750 -1.556 -15.481 1.00 84.81 179 ASP A CA 1
ATOM 1403 C C . ASP A 1 179 ? 6.529 -0.097 -15.059 1.00 84.81 179 ASP A C 1
ATOM 1405 O O . ASP A 1 179 ? 6.965 0.831 -15.743 1.00 84.81 179 ASP A O 1
ATOM 1409 N N . ARG A 1 180 ? 5.788 0.132 -13.969 1.00 85.62 180 ARG A N 1
ATOM 1410 C CA . ARG A 1 180 ? 5.301 1.456 -13.555 1.00 85.62 180 ARG A CA 1
ATOM 1411 C C . ARG A 1 180 ? 5.305 1.619 -12.044 1.00 85.62 180 ARG A C 1
ATOM 1413 O O . ARG A 1 180 ? 5.372 0.656 -11.287 1.00 85.62 180 ARG A O 1
ATOM 1420 N N . GLU A 1 181 ? 5.204 2.869 -11.606 1.00 88.19 181 GLU A N 1
ATOM 1421 C CA . GLU A 1 181 ? 5.057 3.211 -10.192 1.00 88.19 181 GLU A CA 1
ATOM 1422 C C . GLU A 1 181 ? 3.788 2.580 -9.607 1.00 88.19 181 GLU A C 1
ATOM 1424 O O . GLU A 1 181 ? 2.723 2.632 -10.222 1.00 88.19 181 GLU A O 1
ATOM 1429 N N . PHE A 1 182 ? 3.876 2.032 -8.393 1.00 88.12 182 PHE A N 1
ATOM 1430 C CA . PHE A 1 182 ? 2.761 1.316 -7.760 1.00 88.12 182 PHE A CA 1
ATOM 1431 C C . PHE A 1 182 ? 1.496 2.182 -7.609 1.00 88.12 182 PHE A C 1
ATOM 1433 O O . PHE A 1 182 ? 0.378 1.714 -7.800 1.00 88.12 182 PHE A O 1
ATOM 1440 N N . ARG A 1 183 ? 1.655 3.482 -7.347 1.00 86.38 183 ARG A N 1
ATOM 1441 C CA . ARG A 1 183 ? 0.536 4.433 -7.333 1.00 86.38 183 ARG A CA 1
ATOM 1442 C C . ARG A 1 183 ? -0.134 4.562 -8.703 1.00 86.38 183 ARG A C 1
ATOM 1444 O O . ARG A 1 183 ? -1.360 4.569 -8.792 1.00 86.38 183 ARG A O 1
ATOM 1451 N N . ALA A 1 184 ? 0.669 4.708 -9.757 1.00 87.12 184 ALA A N 1
ATOM 1452 C CA . ALA A 1 184 ? 0.170 4.848 -11.120 1.00 87.12 184 ALA A CA 1
ATOM 1453 C C . ALA A 1 184 ? -0.584 3.584 -11.548 1.00 87.12 184 ALA A C 1
ATOM 1455 O O . ALA A 1 184 ? -1.662 3.693 -12.124 1.00 87.12 184 ALA A O 1
ATOM 1456 N N . ALA A 1 185 ? -0.069 2.414 -11.162 1.00 87.06 185 ALA A N 1
ATOM 1457 C CA . ALA A 1 185 ? -0.705 1.118 -11.367 1.00 87.06 185 ALA A CA 1
ATOM 1458 C C . ALA A 1 185 ? -2.141 1.062 -10.828 1.00 87.06 185 ALA A C 1
ATOM 1460 O O . ALA A 1 185 ? -3.082 0.761 -11.561 1.00 87.06 185 ALA A O 1
ATOM 1461 N N . LEU A 1 186 ? -2.327 1.421 -9.555 1.00 87.69 186 LEU A N 1
ATOM 1462 C CA . LEU A 1 186 ? -3.654 1.435 -8.936 1.00 87.69 186 LEU A CA 1
ATOM 1463 C C . LEU A 1 186 ? -4.561 2.522 -9.540 1.00 87.69 186 LEU A C 1
ATOM 1465 O O . LEU A 1 186 ? -5.764 2.317 -9.702 1.00 87.69 186 LEU A O 1
ATOM 1469 N N . GLY A 1 187 ? -3.993 3.666 -9.933 1.00 87.69 187 GLY A N 1
ATOM 1470 C CA . GLY A 1 187 ? -4.729 4.722 -10.635 1.00 87.69 187 GLY A CA 1
ATOM 1471 C C . GLY A 1 187 ? -5.219 4.306 -12.023 1.00 87.69 187 GLY A C 1
ATOM 1472 O O . GLY A 1 187 ? -6.304 4.706 -12.440 1.00 87.69 187 GLY A O 1
ATOM 1473 N N . GLU A 1 188 ? -4.452 3.488 -12.738 1.00 87.25 188 GLU A N 1
ATOM 1474 C CA . GLU A 1 188 ? -4.841 2.898 -14.021 1.00 87.25 188 GLU A CA 1
ATOM 1475 C C . GLU A 1 188 ? -5.989 1.895 -13.854 1.00 87.25 188 GLU A C 1
ATOM 1477 O O . GLU A 1 188 ? -6.977 1.986 -14.586 1.00 87.25 188 GLU A O 1
ATOM 1482 N N . TRP A 1 189 ? -5.959 1.045 -12.820 1.00 89.44 189 TRP A N 1
ATOM 1483 C CA . TRP A 1 189 ? -7.108 0.198 -12.478 1.00 89.44 189 TRP A CA 1
ATOM 1484 C C . TRP A 1 189 ? -8.392 1.005 -12.251 1.00 89.44 189 TRP A C 1
ATOM 1486 O O . TRP A 1 189 ? -9.461 0.596 -12.711 1.00 89.44 189 TRP A O 1
ATOM 1496 N N . CYS A 1 190 ? -8.290 2.169 -11.606 1.00 88.12 190 CYS A N 1
ATOM 1497 C CA . CYS A 1 190 ? -9.429 3.065 -11.414 1.00 88.12 190 CYS A CA 1
ATOM 1498 C C . CYS A 1 190 ? -9.943 3.711 -12.699 1.00 88.12 190 CYS A C 1
ATOM 1500 O O . CYS A 1 190 ? -11.141 3.950 -12.823 1.00 88.12 190 CYS A O 1
ATOM 1502 N N . ARG A 1 191 ? -9.065 3.945 -13.676 1.00 87.44 191 ARG A N 1
ATOM 1503 C CA . ARG A 1 191 ? -9.441 4.430 -15.012 1.00 87.44 191 ARG A CA 1
ATOM 1504 C C . ARG A 1 191 ? -9.907 3.312 -15.951 1.00 87.44 191 ARG A C 1
ATOM 1506 O O . ARG A 1 191 ? -10.317 3.592 -17.071 1.00 87.44 191 ARG A O 1
ATOM 1513 N N . GLY A 1 192 ? -9.859 2.051 -15.511 1.00 85.94 192 GLY A N 1
ATOM 1514 C CA . GLY A 1 192 ? -10.143 0.891 -16.360 1.00 85.94 192 GLY A CA 1
ATOM 1515 C C . GLY A 1 192 ? -9.040 0.596 -17.382 1.00 85.94 192 GLY A C 1
ATOM 1516 O O . GLY A 1 192 ? -9.254 -0.172 -18.316 1.00 85.94 192 GLY A O 1
ATOM 1517 N N . GLU A 1 193 ? -7.857 1.183 -17.208 1.00 84.44 193 GLU A N 1
ATOM 1518 C CA . GLU A 1 193 ? -6.684 0.961 -18.045 1.00 84.44 193 GLU A CA 1
ATOM 1519 C C . GLU A 1 193 ? -5.913 -0.245 -17.485 1.00 84.44 193 GLU A C 1
ATOM 1521 O O . GLU A 1 193 ? -5.158 -0.129 -16.532 1.00 84.44 193 GLU A O 1
ATOM 1526 N N . THR A 1 194 ? -6.114 -1.445 -18.035 1.00 72.31 194 THR A N 1
ATOM 1527 C CA . THR A 1 194 ? -5.426 -2.670 -17.562 1.00 72.31 194 THR A CA 1
ATOM 1528 C C . THR A 1 194 ? -4.209 -3.047 -18.405 1.00 72.31 194 THR A C 1
ATOM 1530 O O . THR A 1 194 ? -3.683 -4.155 -18.277 1.00 72.31 194 THR A O 1
ATOM 1533 N N . ARG A 1 195 ? -3.746 -2.153 -19.291 1.00 68.75 195 ARG A N 1
ATOM 1534 C CA . ARG A 1 195 ? -2.644 -2.444 -20.220 1.00 68.75 195 ARG A CA 1
ATOM 1535 C C . ARG A 1 195 ? -1.395 -2.839 -19.436 1.00 68.75 195 ARG A C 1
ATOM 1537 O O . ARG A 1 195 ? -0.760 -2.000 -18.818 1.00 68.75 195 ARG A O 1
ATOM 1544 N N . ASN A 1 196 ? -1.058 -4.125 -19.497 1.00 69.19 196 ASN A N 1
ATOM 1545 C CA . ASN A 1 196 ? 0.093 -4.742 -18.840 1.00 69.19 196 ASN A CA 1
ATOM 1546 C C . ASN A 1 196 ? 0.065 -4.715 -17.298 1.00 69.19 196 ASN A C 1
ATOM 1548 O O . ASN A 1 196 ? 1.082 -5.002 -16.683 1.00 69.19 196 ASN A O 1
ATOM 1552 N N . MET A 1 197 ? -1.076 -4.426 -16.664 1.00 69.81 197 MET A N 1
ATOM 1553 C CA . MET A 1 197 ? -1.186 -4.291 -15.197 1.00 69.81 197 MET A CA 1
ATOM 1554 C C . MET A 1 197 ? -2.053 -5.377 -14.556 1.00 69.81 197 MET A C 1
ATOM 1556 O O . MET A 1 197 ? -2.456 -5.260 -13.397 1.00 69.81 197 MET A O 1
ATOM 1560 N N . GLY A 1 198 ? -2.351 -6.425 -15.324 1.00 77.06 198 GLY A N 1
ATOM 1561 C CA . GLY A 1 198 ? -3.183 -7.517 -14.859 1.00 77.06 198 GLY A CA 1
ATOM 1562 C C . GLY A 1 198 ? -4.662 -7.154 -14.757 1.00 77.06 198 GLY A C 1
ATOM 1563 O O . GLY A 1 198 ? -5.114 -6.099 -15.205 1.00 77.06 198 GLY A O 1
ATOM 1564 N N . GLU A 1 199 ? -5.439 -8.056 -14.173 1.00 86.12 199 GLU A N 1
ATOM 1565 C CA . GLU A 1 199 ? -6.864 -7.826 -13.948 1.00 86.12 199 GLU A CA 1
ATOM 1566 C C . GLU A 1 199 ? -7.095 -7.080 -12.634 1.00 86.12 199 GLU A C 1
ATOM 1568 O O . GLU A 1 199 ? -6.599 -7.489 -11.585 1.00 86.12 199 GLU A O 1
ATOM 1573 N N . LYS A 1 200 ? -7.919 -6.029 -12.659 1.00 86.69 200 LYS A N 1
ATOM 1574 C CA . LYS A 1 200 ? -8.351 -5.364 -11.425 1.00 86.69 200 LYS A CA 1
ATOM 1575 C C . LYS A 1 200 ? -9.120 -6.333 -10.502 1.00 86.69 200 LYS A C 1
ATOM 1577 O O . LYS A 1 200 ? -9.727 -7.293 -10.990 1.00 86.69 200 LYS A O 1
ATOM 1582 N N . PRO A 1 201 ? -9.154 -6.085 -9.181 1.00 87.50 201 PRO A N 1
ATOM 1583 C CA . PRO A 1 201 ? -10.039 -6.800 -8.268 1.00 87.50 201 PRO A CA 1
ATOM 1584 C C . PRO A 1 201 ? -11.496 -6.724 -8.729 1.00 87.50 201 PRO A C 1
ATOM 1586 O O . PRO A 1 201 ? -11.922 -5.722 -9.312 1.00 87.50 201 PRO A O 1
ATOM 1589 N N . ARG A 1 202 ? -12.271 -7.775 -8.438 1.00 86.00 202 ARG A N 1
ATOM 1590 C CA . ARG A 1 202 ? -13.696 -7.827 -8.793 1.00 86.00 202 ARG A CA 1
ATOM 1591 C C . ARG A 1 202 ? -14.454 -6.663 -8.157 1.00 86.00 202 ARG A C 1
ATOM 1593 O O . ARG A 1 202 ? -15.334 -6.090 -8.792 1.00 86.00 202 ARG A O 1
ATOM 1600 N N . LEU A 1 203 ? -14.074 -6.315 -6.929 1.00 89.75 203 LEU A N 1
ATOM 1601 C CA . LEU A 1 203 ? -14.685 -5.256 -6.140 1.00 89.75 203 LEU A CA 1
ATOM 1602 C C . LEU A 1 203 ? -13.641 -4.180 -5.813 1.00 89.75 203 LEU A C 1
ATOM 1604 O O . LEU A 1 203 ? -13.165 -4.062 -4.684 1.00 89.75 203 LEU A O 1
ATOM 1608 N N . LEU A 1 204 ? -13.249 -3.425 -6.840 1.00 90.06 204 LEU A N 1
ATOM 1609 C CA . LEU A 1 204 ? -12.413 -2.233 -6.706 1.00 90.06 204 LEU A CA 1
ATOM 1610 C C . LEU A 1 204 ? -13.295 -0.982 -6.623 1.00 90.06 204 LEU A C 1
ATOM 1612 O O . LEU A 1 204 ? -14.031 -0.688 -7.567 1.00 90.06 204 LEU A O 1
ATOM 1616 N N . TYR A 1 205 ? -13.168 -0.226 -5.534 1.00 90.19 205 TYR A N 1
ATOM 1617 C CA . TYR A 1 205 ? -13.803 1.077 -5.360 1.00 90.19 205 TYR A CA 1
ATOM 1618 C C . TYR A 1 205 ? -12.763 2.197 -5.457 1.00 90.19 205 TYR A C 1
ATOM 1620 O O . TYR A 1 205 ? -11.712 2.153 -4.819 1.00 90.19 205 TYR A O 1
ATOM 1628 N N . CYS A 1 206 ? -13.044 3.203 -6.277 1.00 88.62 206 CYS A N 1
ATOM 1629 C CA . CYS A 1 206 ? -12.117 4.292 -6.556 1.00 88.62 206 CYS A CA 1
ATOM 1630 C C . CYS A 1 206 ? -12.717 5.602 -6.084 1.00 88.62 206 CYS A C 1
ATOM 1632 O O . CYS A 1 206 ? -13.773 6.019 -6.558 1.00 88.62 206 CYS A O 1
ATOM 1634 N N . VAL A 1 207 ? -12.029 6.238 -5.146 1.00 84.56 207 VAL A N 1
ATOM 1635 C CA . VAL A 1 207 ? -12.455 7.485 -4.532 1.00 84.56 207 VAL A CA 1
ATOM 1636 C C . VAL A 1 207 ? -11.620 8.608 -5.131 1.00 84.56 207 VAL A C 1
ATOM 1638 O O . VAL A 1 207 ? -10.400 8.650 -4.969 1.00 84.56 207 VAL A O 1
ATOM 1641 N N . SER A 1 208 ? -12.277 9.516 -5.845 1.00 78.62 208 SER A N 1
ATOM 1642 C CA . SER A 1 208 ? -11.686 10.781 -6.276 1.00 78.62 208 SER A CA 1
ATOM 1643 C C . SER A 1 208 ? -11.957 11.863 -5.230 1.00 78.62 208 SER A C 1
ATOM 1645 O O . SER A 1 208 ? -13.066 11.938 -4.694 1.00 78.62 208 SER A O 1
ATOM 1647 N N . THR A 1 209 ? -10.948 12.688 -4.951 1.00 62.44 209 THR A N 1
ATOM 1648 C CA . THR A 1 209 ? -11.089 13.923 -4.165 1.00 62.44 209 THR A CA 1
ATOM 1649 C C . THR A 1 209 ? -11.804 14.998 -4.960 1.00 62.44 209 THR A C 1
ATOM 1651 O O . THR A 1 209 ? -11.421 15.159 -6.147 1.00 62.44 209 THR A O 1
#

Sequence (209 aa):
MLLHNHAYSYISLALTVIIIFLILLASNTHTTASFFHRHGQAQTFQLPTILALTPTNSPSYIALLLANLPAHVYALPLPNASLIDERAYPQGNHRHLSPTNRSAWRAHMDAMQYIIAKNLNITLVTSGDVASSEDLLQRVQPGDWDVTFLSNTTKGFAYAVTQSGARKIMYEHGIRNFDREFRAALGEWCRGETRNMGEKPRLLYCVST

Foldseek 3Di:
DPVVVVVVVVVVVVVVVVVVVVVVVVVPPQPFDFDDDPPPDTDRDRFAAEEEEDAPPDPVQQVVLVVPGPHNYDYDHQDQLVPDDPVQAADEPCVPPDSNLSSQLVSLLVVLVCCQVVVGAKYKYWYFHVVQVVVCVVVDDDDPAQKEWALADPTTTMMMGGNNNSVVCCCQCRYQYDHDRPSVLLNCVVVVNCVSRDHHDPGYHYDYD

Secondary structure (DSSP, 8-state):
--SHHHHHHHHHHHHHHHHHHHHHHHTTS----EEPPTTS--EEPPPPEEEEEE-TT-HHHHHHHHHH-SS-EEEEEPPPGGGS-GGGS-SS-GGGS-HHHHHHHHHHHHHHHHHHHTT-SEEEEEES-HHHHHHHHHH--SSS-SEEEE---SS-EEEEEEHHHHHHHHHIIIII--SS-HHHHHHHHHHT--TTS-PPPTTEEEE--

Organism: Phaeosphaeria nodorum (strain SN15 / ATCC MYA-4574 / FGSC 10173) (NCBI:txid321614)